Protein AF-0000000074026828 (afdb_homodimer)

Organism: NCBI:txid312168

Foldseek 3Di:
DAFDFLVRDDAFDKDKDKDAAALVLQVVVCVVPVPVDCLAPPAVVVCPDPNNGHFHDPVSLVVRQVVCVDPPVRHPQKFWDDKDKDFAATHHHGWMKMKMWGWHDGDNVVQKTKIWIFIATPVRHTGMTIITMIHGHD/DAFDFLVRDDAFDKDKDKDAAALVLQVVVCVVPVPVDCLAPPAVVVCPDPNNGHFHDPVSLVVRQVVCVDPPVRHPQKFWDDKDKDFAATHHHGWMKMKMWGWHAGDNVVQKTKIWIFIATPVRHTGMTIITMIHGHD

Sequence (276 aa):
MIGKKIAELNIGDKANFEKTITETDVYLYAGITGDLNPAHINQPAAEKSMFKGRIAHGMLIAGLISTVLGMYLPGPGTIYLGQELKFLVPVRFGDTIKAEAEVLEKNEERNRIKLKTTCTNQEGVVVLEGIATVMPPKMIGKKIAELNIGDKANFEKTITETDVYLYAGITGDLNPAHINQPAAEKSMFKGRIAHGMLIAGLISTVLGMYLPGPGTIYLGQELKFLVPVRFGDTIKAEAEVLEKNEERNRIKLKTTCTNQEGVVVLEGIATVMPPK

Solvent-accessible surface area (backbone atoms only — not comparable to full-atom values): 13712 Å² total; per-residue (Å²): 126,74,29,43,34,61,90,74,58,50,78,65,44,71,42,66,45,71,49,66,40,42,66,65,46,43,51,52,48,22,66,64,40,60,40,68,29,42,50,55,74,31,60,77,60,6,46,72,41,98,72,57,34,46,33,48,57,67,62,60,59,53,33,32,45,53,16,26,32,28,60,62,50,42,4,23,67,41,42,71,40,32,38,39,40,37,50,70,45,89,44,45,66,64,42,33,37,38,18,34,41,29,33,67,44,77,38,72,91,75,44,33,36,32,26,44,31,39,28,27,38,81,84,69,47,68,28,33,36,40,39,33,34,32,28,45,24,130,125,74,30,44,34,62,90,74,57,51,74,67,45,71,42,64,44,71,50,67,39,41,65,65,47,43,52,53,49,23,66,63,40,60,41,68,29,42,48,56,74,30,58,77,60,6,45,72,39,95,70,56,34,46,33,48,56,67,62,59,58,51,33,32,45,52,16,26,32,27,59,61,49,42,3,23,68,41,42,71,40,30,36,38,40,38,49,71,43,90,46,44,68,65,42,34,38,38,21,34,41,28,33,68,43,78,38,73,92,74,43,34,35,32,25,42,32,40,27,26,37,81,84,68,48,68,28,33,38,40,40,35,34,32,28,45,23,131

Radius of gyration: 17.87 Å; Cα contacts (8 Å, |Δi|>4): 742; chains: 2; bounding box: 45×53×45 Å

InterPro domains:
  IPR002539 MaoC-like dehydratase domain [PF01575] (11-119)
  IPR029069 HotDog domain superfamily [SSF54637] (2-138)
  IPR050965 UPF0336/Enoyl-CoA hydratase-related [PTHR43437] (10-137)

pLDDT: mean 97.6, std 3.0, range [71.88, 98.94]

Structure (mmCIF, N/CA/C/O backbone):
data_AF-0000000074026828-model_v1
#
loop_
_entity.id
_entity.type
_entity.pdbx_description
1 polymer '3-hydroxybutyryl-CoA dehydratase'
#
loop_
_atom_site.group_PDB
_atom_site.id
_atom_site.type_symbol
_atom_site.label_atom_id
_atom_site.label_alt_id
_atom_site.label_comp_id
_atom_site.label_asym_id
_atom_site.label_entity_id
_atom_site.label_seq_id
_atom_site.pdbx_PDB_ins_code
_atom_site.Cartn_x
_atom_site.Cartn_y
_atom_site.Cartn_z
_atom_site.occupancy
_atom_site.B_iso_or_equiv
_atom_site.auth_seq_id
_atom_site.auth_comp_id
_atom_site.auth_asym_id
_atom_site.auth_atom_id
_atom_site.pdbx_PDB_model_num
ATOM 1 N N . MET A 1 1 ? -2.85 23.953 3.799 1 72.44 1 MET A N 1
ATOM 2 C CA . MET A 1 1 ? -3.484 23.672 5.082 1 72.44 1 MET A CA 1
ATOM 3 C C . MET A 1 1 ? -2.777 22.516 5.789 1 72.44 1 MET A C 1
ATOM 5 O O . MET A 1 1 ? -2.396 21.531 5.152 1 72.44 1 MET A O 1
ATOM 9 N N . ILE A 1 2 ? -2.365 22.75 6.988 1 86.81 2 ILE A N 1
ATOM 10 C CA . ILE A 1 2 ? -1.675 21.766 7.812 1 86.81 2 ILE A CA 1
ATOM 11 C C . ILE A 1 2 ? -2.695 20.906 8.547 1 86.81 2 ILE A C 1
ATOM 13 O O . ILE A 1 2 ? -3.766 21.391 8.93 1 86.81 2 ILE A O 1
ATOM 17 N N . GLY A 1 3 ? -2.459 19.625 8.648 1 95.44 3 GLY A N 1
ATOM 18 C CA . GLY A 1 3 ? -3.332 18.688 9.344 1 95.44 3 GLY A CA 1
ATOM 19 C C . GLY A 1 3 ? -3.428 18.969 10.836 1 95.44 3 GLY A C 1
ATOM 20 O O . GLY A 1 3 ? -2.926 19.984 11.312 1 95.44 3 GLY A O 1
ATOM 21 N N . LYS A 1 4 ? -4.141 18.172 11.523 1 97.81 4 LYS A N 1
ATOM 22 C CA . LYS A 1 4 ? -4.371 18.328 12.953 1 97.81 4 LYS A CA 1
ATOM 23 C C . LYS A 1 4 ? -3.145 17.906 13.758 1 97.81 4 LYS A C 1
ATOM 25 O O . LYS A 1 4 ? -2.588 16.828 13.531 1 97.81 4 LYS A O 1
ATOM 30 N N . LYS A 1 5 ? -2.725 18.734 14.719 1 98 5 LYS A N 1
ATOM 31 C CA . LYS A 1 5 ? -1.696 18.344 15.68 1 98 5 LYS A CA 1
ATOM 32 C C . LYS A 1 5 ? -2.236 17.328 16.672 1 98 5 LYS A C 1
ATOM 34 O O . LYS A 1 5 ? -3.451 17.203 16.844 1 98 5 LYS A O 1
ATOM 39 N N . ILE A 1 6 ? -1.375 16.703 17.281 1 98 6 ILE A N 1
ATOM 40 C CA . ILE A 1 6 ? -1.79 15.617 18.172 1 98 6 ILE A CA 1
ATOM 41 C C . ILE A 1 6 ? -2.703 16.156 19.266 1 98 6 ILE A C 1
ATOM 43 O O . ILE A 1 6 ? -3.639 15.484 19.688 1 98 6 ILE A O 1
ATOM 47 N N . ALA A 1 7 ? -2.492 17.344 19.703 1 97.75 7 ALA A N 1
ATOM 48 C CA . ALA A 1 7 ? -3.295 17.953 20.766 1 97.75 7 ALA A CA 1
ATOM 49 C C . ALA A 1 7 ? -4.738 18.156 20.312 1 97.75 7 ALA A C 1
ATOM 51 O O . ALA A 1 7 ? -5.645 18.266 21.141 1 97.75 7 ALA A O 1
ATOM 52 N N . GLU A 1 8 ? -4.949 18.172 19.016 1 98.12 8 GLU A N 1
ATOM 53 C CA . GLU A 1 8 ? -6.27 18.438 18.453 1 98.12 8 GLU A CA 1
ATOM 54 C C . GLU A 1 8 ? -7 17.125 18.141 1 98.12 8 GLU A C 1
ATOM 56 O O . GLU A 1 8 ? -8.148 17.141 17.703 1 98.12 8 GLU A O 1
ATOM 61 N N . LEU A 1 9 ? -6.359 16.047 18.281 1 98.38 9 LEU A N 1
ATOM 62 C CA . LEU A 1 9 ? -6.926 14.742 17.969 1 98.38 9 LEU A CA 1
ATOM 63 C C . LEU A 1 9 ? -7.465 14.07 19.234 1 98.38 9 LEU A C 1
ATOM 65 O O . LEU A 1 9 ? -6.867 14.18 20.312 1 98.38 9 LEU A O 1
ATOM 69 N N . ASN A 1 10 ? -8.523 13.391 19.094 1 98.5 10 ASN A N 1
ATOM 70 C CA . ASN A 1 10 ? -9.102 12.602 20.172 1 98.5 10 ASN A CA 1
ATOM 71 C C . ASN A 1 10 ? -9.336 11.156 19.75 1 98.5 10 ASN A C 1
ATOM 73 O O . ASN A 1 10 ? -9.625 10.883 18.578 1 98.5 10 ASN A O 1
ATOM 77 N N . ILE A 1 11 ? -9.18 10.281 20.719 1 98.56 11 ILE A N 1
ATOM 78 C CA . ILE A 1 11 ? -9.539 8.891 20.469 1 98.56 11 ILE A CA 1
ATOM 79 C C . ILE A 1 11 ? -10.977 8.805 19.984 1 98.56 11 ILE A C 1
ATOM 81 O O . ILE A 1 11 ? -11.875 9.445 20.547 1 98.56 11 ILE A O 1
ATOM 85 N N . GLY A 1 12 ? -11.211 8.156 18.906 1 98.75 12 GLY A N 1
ATOM 86 C CA . GLY A 1 12 ? -12.547 8.031 18.359 1 98.75 12 GLY A CA 1
ATOM 87 C C . GLY A 1 12 ? -12.797 8.953 17.172 1 98.75 12 GLY A C 1
ATOM 88 O O . GLY A 1 12 ? -13.758 8.766 16.422 1 98.75 12 GLY A O 1
ATOM 89 N N . ASP A 1 13 ? -11.93 9.953 17.016 1 98.81 13 ASP A N 1
ATOM 90 C CA . ASP A 1 13 ? -12.031 10.781 15.82 1 98.81 13 ASP A CA 1
ATOM 91 C C . ASP A 1 13 ? -11.977 9.922 14.555 1 98.81 13 ASP A C 1
ATOM 93 O O . ASP A 1 13 ? -11.203 8.969 14.477 1 98.81 13 ASP A O 1
ATOM 97 N N . LYS A 1 14 ? -12.789 10.32 13.523 1 98.75 14 LYS A N 1
ATOM 98 C CA . LYS A 1 14 ? -12.852 9.562 12.273 1 98.75 14 LYS A CA 1
ATOM 99 C C . LYS A 1 14 ? -12.828 10.484 11.062 1 98.75 14 LYS A C 1
ATOM 101 O O . LYS A 1 14 ? -13.258 11.641 11.148 1 98.75 14 LYS A O 1
ATOM 106 N N . ALA A 1 15 ? -12.383 10.016 10 1 98.88 15 ALA A N 1
ATOM 107 C CA . ALA A 1 15 ? -12.492 10.602 8.664 1 98.88 15 ALA A CA 1
ATOM 108 C C . ALA A 1 15 ? -12.5 9.516 7.59 1 98.88 15 ALA A C 1
ATOM 110 O O . ALA A 1 15 ? -12.109 8.375 7.848 1 98.88 15 ALA A O 1
ATOM 111 N N . ASN A 1 16 ? -13.008 9.844 6.453 1 98.88 16 ASN A N 1
ATOM 112 C CA . ASN A 1 16 ? -13.07 8.859 5.379 1 98.88 16 ASN A CA 1
ATOM 113 C C . ASN A 1 16 ? -12.961 9.516 4.008 1 98.88 16 ASN A C 1
ATOM 115 O O . ASN A 1 16 ? -13.07 10.742 3.891 1 98.88 16 ASN A O 1
ATOM 119 N N . PHE A 1 17 ? -12.672 8.766 3.078 1 98.81 17 PHE A N 1
ATOM 120 C CA . PHE A 1 17 ? -12.617 9.078 1.654 1 98.81 17 PHE A CA 1
ATOM 121 C C . PHE A 1 17 ? -13.227 7.949 0.829 1 98.81 17 PHE A C 1
ATOM 123 O O . PHE A 1 17 ? -13.023 6.773 1.134 1 98.81 17 PHE A O 1
ATOM 130 N N . GLU A 1 18 ? -14.008 8.305 -0.154 1 98.75 18 GLU A N 1
ATOM 131 C CA . GLU A 1 18 ? -14.703 7.297 -0.946 1 98.75 18 GLU A CA 1
ATOM 132 C C . GLU A 1 18 ? -14.484 7.516 -2.439 1 98.75 18 GLU A C 1
ATOM 134 O O . GLU A 1 18 ? -14.484 8.656 -2.91 1 98.75 18 GLU A O 1
ATOM 139 N N . LYS A 1 19 ? -14.367 6.418 -3.145 1 98.69 19 LYS A N 1
ATOM 140 C CA . LYS A 1 19 ? -14.117 6.488 -4.582 1 98.69 19 LYS A CA 1
ATOM 141 C C . LYS A 1 19 ? -14.547 5.199 -5.277 1 98.69 19 LYS A C 1
ATOM 143 O O . LYS A 1 19 ? -14.383 4.109 -4.73 1 98.69 19 LYS A O 1
ATOM 148 N N . THR A 1 20 ? -15.094 5.328 -6.453 1 98.94 20 THR A N 1
ATOM 149 C CA . THR A 1 20 ? -15.336 4.164 -7.301 1 98.94 20 THR A CA 1
ATOM 150 C C . THR A 1 20 ? -14.062 3.746 -8.023 1 98.94 20 THR A C 1
ATOM 152 O O . THR A 1 20 ? -13.398 4.574 -8.648 1 98.94 20 THR A O 1
ATOM 155 N N . ILE A 1 21 ? -13.734 2.494 -7.941 1 98.88 21 ILE A N 1
ATOM 156 C CA . ILE A 1 21 ? -12.531 1.952 -8.57 1 98.88 21 ILE A CA 1
ATOM 157 C C . ILE A 1 21 ? -12.836 1.572 -10.016 1 98.88 21 ILE A C 1
ATOM 159 O O . ILE A 1 21 ? -13.656 0.683 -10.273 1 98.88 21 ILE A O 1
ATOM 163 N N . THR A 1 22 ? -12.086 2.199 -10.891 1 98.69 22 THR A N 1
ATOM 164 C CA . THR A 1 22 ? -12.367 1.975 -12.305 1 98.69 22 THR A CA 1
ATOM 165 C C . THR A 1 22 ? -11.289 1.097 -12.938 1 98.69 22 THR A C 1
ATOM 167 O O . THR A 1 22 ? -10.242 0.857 -12.328 1 98.69 22 THR A O 1
ATOM 170 N N . GLU A 1 23 ? -11.609 0.693 -14.164 1 98.19 23 GLU A N 1
ATOM 171 C CA . GLU A 1 23 ? -10.617 -0.041 -14.945 1 98.19 23 GLU A CA 1
ATOM 172 C C . GLU A 1 23 ? -9.367 0.806 -15.188 1 98.19 23 GLU A C 1
ATOM 174 O O . GLU A 1 23 ? -8.25 0.291 -15.172 1 98.19 23 GLU A O 1
ATOM 179 N N . THR A 1 24 ? -9.586 2.102 -15.43 1 98.31 24 THR A N 1
ATOM 180 C CA . THR A 1 24 ? -8.469 3.016 -15.656 1 98.31 24 THR A CA 1
ATOM 181 C C . THR A 1 24 ? -7.566 3.086 -14.43 1 98.31 24 THR A C 1
ATOM 183 O O . THR A 1 24 ? -6.34 3.066 -14.555 1 98.31 24 THR A O 1
ATOM 186 N N . ASP A 1 25 ? -8.141 3.146 -13.242 1 98.69 25 ASP A N 1
ATOM 187 C CA . ASP A 1 25 ? -7.352 3.152 -12.016 1 98.69 25 ASP A CA 1
ATOM 188 C C . ASP A 1 25 ? -6.426 1.94 -11.953 1 98.69 25 ASP A C 1
ATOM 190 O O . ASP A 1 25 ? -5.238 2.074 -11.648 1 98.69 25 ASP A O 1
ATOM 194 N N . VAL A 1 26 ? -7 0.757 -12.281 1 98.62 26 VAL A N 1
ATOM 195 C CA . VAL A 1 26 ? -6.281 -0.507 -12.156 1 98.62 26 VAL A CA 1
ATOM 196 C C . VAL A 1 26 ? -5.145 -0.56 -13.18 1 98.62 26 VAL A C 1
ATOM 198 O O . VAL A 1 26 ? -4.016 -0.921 -12.844 1 98.62 26 VAL A O 1
ATOM 201 N N . TYR A 1 27 ? -5.402 -0.147 -14.383 1 98.31 27 TYR A N 1
ATOM 202 C CA . TYR A 1 27 ? -4.387 -0.209 -15.422 1 98.31 27 TYR A CA 1
ATOM 203 C C . TYR A 1 27 ? -3.277 0.805 -15.164 1 98.31 27 TYR A C 1
ATOM 205 O O . TYR A 1 27 ? -2.098 0.514 -15.383 1 98.31 27 TYR A O 1
ATOM 213 N N . LEU A 1 28 ? -3.658 2.025 -14.789 1 98.56 28 LEU A N 1
ATOM 214 C CA . LEU A 1 28 ? -2.637 3.014 -14.469 1 98.56 28 LEU A CA 1
ATOM 215 C C . LEU A 1 28 ? -1.778 2.547 -13.297 1 98.56 28 LEU A C 1
ATOM 217 O O . LEU A 1 28 ? -0.554 2.697 -13.32 1 98.56 28 LEU A O 1
ATOM 221 N N . TYR A 1 29 ? -2.449 1.95 -12.289 1 98.81 29 TYR A N 1
ATOM 222 C CA . TYR A 1 29 ? -1.709 1.434 -11.148 1 98.81 29 TYR A CA 1
ATOM 223 C C . TYR A 1 29 ? -0.735 0.342 -11.57 1 98.81 29 TYR A C 1
ATOM 225 O O . TYR A 1 29 ? 0.413 0.314 -11.125 1 98.81 29 TYR A O 1
ATOM 233 N N . ALA A 1 30 ? -1.218 -0.522 -12.438 1 98.5 30 ALA A N 1
ATOM 234 C CA . ALA A 1 30 ? -0.367 -1.585 -12.969 1 98.5 30 ALA A CA 1
ATOM 235 C C . ALA A 1 30 ? 0.846 -1.006 -13.695 1 98.5 30 ALA A C 1
ATOM 237 O O . ALA A 1 30 ? 1.962 -1.511 -13.547 1 98.5 30 ALA A O 1
ATOM 238 N N . GLY A 1 31 ? 0.588 0.036 -14.438 1 97.88 31 GLY A N 1
ATOM 239 C CA . GLY A 1 31 ? 1.678 0.689 -15.148 1 97.88 31 GLY A CA 1
ATOM 240 C C . GLY A 1 31 ? 2.689 1.336 -14.219 1 97.88 31 GLY A C 1
ATOM 241 O O . GLY A 1 31 ? 3.896 1.256 -14.453 1 97.88 31 GLY A O 1
ATOM 242 N N . ILE A 1 32 ? 2.264 1.938 -13.164 1 98.44 32 ILE A N 1
ATOM 243 C CA . ILE A 1 32 ? 3.105 2.631 -12.195 1 98.44 32 ILE A CA 1
ATOM 244 C C . ILE A 1 32 ? 3.951 1.618 -11.43 1 98.44 32 ILE A C 1
ATOM 246 O O . ILE A 1 32 ? 5.152 1.822 -11.234 1 98.44 32 ILE A O 1
ATOM 250 N N . THR A 1 33 ? 3.389 0.478 -11.016 1 98.44 33 THR A N 1
ATOM 251 C CA . THR A 1 33 ? 4.051 -0.427 -10.086 1 98.44 33 THR A CA 1
ATOM 252 C C . THR A 1 33 ? 4.75 -1.559 -10.828 1 98.44 33 THR A C 1
ATOM 254 O O . THR A 1 33 ? 5.652 -2.199 -10.289 1 98.44 33 THR A O 1
ATOM 257 N N . GLY A 1 34 ? 4.219 -1.874 -12.055 1 97.81 34 GLY A N 1
ATOM 258 C CA . GLY A 1 34 ? 4.719 -3.031 -12.781 1 97.81 34 GLY A CA 1
ATOM 259 C C . GLY A 1 34 ? 3.977 -4.312 -12.445 1 97.81 34 GLY A C 1
ATOM 260 O O . GLY A 1 34 ? 4.336 -5.387 -12.93 1 97.81 34 GLY A O 1
ATOM 261 N N . ASP A 1 35 ? 2.977 -4.23 -11.594 1 97.62 35 ASP A N 1
ATOM 262 C CA . ASP A 1 35 ? 2.197 -5.414 -11.25 1 97.62 35 ASP A CA 1
ATOM 263 C C . ASP A 1 35 ? 1.176 -5.738 -12.336 1 97.62 35 ASP A C 1
ATOM 265 O O . ASP A 1 35 ? 0.008 -5.359 -12.234 1 97.62 35 ASP A O 1
ATOM 269 N N . LEU A 1 36 ? 1.591 -6.504 -13.25 1 97.06 36 LEU A N 1
ATOM 270 C CA . LEU A 1 36 ? 0.774 -6.879 -14.398 1 97.06 36 LEU A CA 1
ATOM 271 C C . LEU A 1 36 ? 0.22 -8.289 -14.234 1 97.06 36 LEU A C 1
ATOM 273 O O . LEU A 1 36 ? 0.05 -9.016 -15.219 1 97.06 36 LEU A O 1
ATOM 277 N N . ASN A 1 37 ? 0.057 -8.695 -13 1 96.38 37 ASN A N 1
ATOM 278 C CA . ASN A 1 37 ? -0.579 -9.977 -12.734 1 96.38 37 ASN A CA 1
ATOM 279 C C . ASN A 1 37 ? -1.844 -10.164 -13.57 1 96.38 37 ASN A C 1
ATOM 281 O O . ASN A 1 37 ? -2.715 -9.289 -13.578 1 96.38 37 ASN A O 1
ATOM 285 N N . PRO A 1 38 ? -1.994 -11.227 -14.25 1 96.12 38 PRO A N 1
ATOM 286 C CA . PRO A 1 38 ? -3.158 -11.453 -15.109 1 96.12 38 PRO A CA 1
ATOM 287 C C . PRO A 1 38 ? -4.48 -11.289 -14.367 1 96.12 38 PRO A C 1
ATOM 289 O O . PRO A 1 38 ? -5.496 -10.93 -14.969 1 96.12 38 PRO A O 1
ATOM 292 N N . ALA A 1 39 ? -4.512 -11.508 -13.086 1 95.69 39 ALA A N 1
ATOM 293 C CA . ALA A 1 39 ? -5.719 -11.328 -12.289 1 95.69 39 ALA A CA 1
ATOM 294 C C . ALA A 1 39 ? -6.25 -9.898 -12.398 1 95.69 39 ALA A C 1
ATOM 296 O O . ALA A 1 39 ? -7.43 -9.648 -12.148 1 95.69 39 ALA A O 1
ATOM 297 N N . HIS A 1 40 ? -5.355 -9.008 -12.789 1 97.81 40 HIS A N 1
ATOM 298 C CA . HIS A 1 40 ? -5.727 -7.594 -12.836 1 97.81 40 HIS A CA 1
ATOM 299 C C . HIS A 1 40 ? -5.926 -7.121 -14.273 1 97.81 40 HIS A C 1
ATOM 301 O O . HIS A 1 40 ? -6.695 -6.191 -14.523 1 97.81 40 HIS A O 1
ATOM 307 N N . ILE A 1 41 ? -5.281 -7.77 -15.281 1 97.25 41 ILE A N 1
ATOM 308 C CA . ILE A 1 41 ? -5.172 -7.055 -16.547 1 97.25 41 ILE A CA 1
ATOM 309 C C . ILE A 1 41 ? -5.539 -7.988 -17.703 1 97.25 41 ILE A C 1
ATOM 311 O O . ILE A 1 41 ? -5.547 -7.574 -18.859 1 97.25 41 ILE A O 1
ATOM 315 N N . ASN A 1 42 ? -5.746 -9.219 -17.5 1 97.12 42 ASN A N 1
ATOM 316 C CA . ASN A 1 42 ? -6.047 -10.203 -18.531 1 97.12 42 ASN A CA 1
ATOM 317 C C . ASN A 1 42 ? -7.391 -10.883 -18.281 1 97.12 42 ASN A C 1
ATOM 319 O O . ASN A 1 42 ? -7.477 -11.828 -17.5 1 97.12 42 ASN A O 1
ATOM 323 N N . GLN A 1 43 ? -8.406 -10.484 -19.062 1 96.69 43 GLN A N 1
ATOM 324 C CA . GLN A 1 43 ? -9.773 -10.93 -18.797 1 96.69 43 GLN A CA 1
ATOM 325 C C . GLN A 1 43 ? -9.906 -12.438 -18.969 1 96.69 43 GLN A C 1
ATOM 327 O O . GLN A 1 43 ? -10.414 -13.133 -18.094 1 96.69 43 GLN A O 1
ATOM 332 N N . PRO A 1 44 ? -9.422 -13.023 -20.094 1 96.69 44 PRO A N 1
ATOM 333 C CA . PRO A 1 44 ? -9.539 -14.469 -20.266 1 96.69 44 PRO A CA 1
ATOM 334 C C . PRO A 1 44 ? -8.836 -15.25 -19.156 1 96.69 44 PRO A C 1
ATOM 336 O O . PRO A 1 44 ? -9.375 -16.25 -18.656 1 96.69 44 PRO A O 1
ATOM 339 N N . ALA A 1 45 ? -7.723 -14.812 -18.75 1 94.56 45 ALA A N 1
ATOM 340 C CA . ALA A 1 45 ? -6.996 -15.477 -17.672 1 94.56 45 ALA A CA 1
ATOM 341 C C . ALA A 1 45 ? -7.734 -15.344 -16.344 1 94.56 45 ALA A C 1
ATOM 343 O O . ALA A 1 45 ? -7.824 -16.297 -15.578 1 94.56 45 ALA A O 1
ATOM 344 N N . ALA A 1 46 ? -8.211 -14.172 -16.078 1 94.69 46 ALA A N 1
ATOM 345 C CA . ALA A 1 46 ? -8.891 -13.891 -14.805 1 94.69 46 ALA A CA 1
ATOM 346 C C . ALA A 1 46 ? -10.18 -14.695 -14.68 1 94.69 46 ALA A C 1
ATOM 348 O O . ALA A 1 46 ? -10.562 -15.094 -13.578 1 94.69 46 ALA A O 1
ATOM 349 N N . GLU A 1 47 ? -10.828 -14.93 -15.781 1 95.5 47 GLU A N 1
ATOM 350 C CA . GLU A 1 47 ? -12.062 -15.703 -15.773 1 95.5 47 GLU A CA 1
ATOM 351 C C . GLU A 1 47 ? -11.82 -17.141 -15.328 1 95.5 47 GLU A C 1
ATOM 353 O O . GLU A 1 47 ? -12.727 -17.797 -14.797 1 95.5 47 GLU A O 1
ATOM 358 N N . LYS A 1 48 ? -10.648 -17.594 -15.492 1 91.69 48 LYS A N 1
ATOM 359 C CA . LYS A 1 48 ? -10.297 -18.953 -15.133 1 91.69 48 LYS A CA 1
ATOM 360 C C . LYS A 1 48 ? -9.82 -19.031 -13.68 1 91.69 48 LYS A C 1
ATOM 362 O O . LYS A 1 48 ? -9.633 -20.125 -13.141 1 91.69 48 LYS A O 1
ATOM 367 N N . SER A 1 49 ? -9.602 -17.906 -13.094 1 89.5 49 SER A N 1
ATOM 368 C CA . SER A 1 49 ? -9.164 -17.859 -11.703 1 89.5 49 SER A CA 1
ATOM 369 C C . SER A 1 49 ? -10.344 -18.078 -10.75 1 89.5 49 SER A C 1
ATOM 371 O O . SER A 1 49 ? -11.492 -18.156 -11.188 1 89.5 49 SER A O 1
ATOM 373 N N . MET A 1 50 ? -10 -18.141 -9.516 1 88.69 50 MET A N 1
ATOM 374 C CA . MET A 1 50 ? -11.023 -18.328 -8.492 1 88.69 50 MET A CA 1
ATOM 375 C C . MET A 1 50 ? -11.93 -17.094 -8.398 1 88.69 50 MET A C 1
ATOM 377 O O . MET A 1 50 ? -13.039 -17.188 -7.875 1 88.69 50 MET A O 1
ATOM 381 N N . PHE A 1 51 ? -11.461 -16.016 -8.914 1 93.06 51 PHE A N 1
ATOM 382 C CA . PHE A 1 51 ? -12.211 -14.758 -8.805 1 93.06 51 PHE A CA 1
ATOM 383 C C . PHE A 1 51 ? -13.227 -14.641 -9.938 1 93.06 51 PHE A C 1
ATOM 385 O O . PHE A 1 51 ? -14.117 -13.789 -9.883 1 93.06 51 PHE A O 1
ATOM 392 N N . LYS A 1 52 ? -13.086 -15.414 -11 1 95.38 52 LYS A N 1
ATOM 393 C CA . LYS A 1 52 ? -14.008 -15.484 -12.133 1 95.38 52 LYS A CA 1
ATOM 394 C C . LYS A 1 52 ? -14.148 -14.125 -12.812 1 95.38 52 LYS A C 1
ATOM 396 O O . LYS A 1 52 ? -15.25 -13.742 -13.219 1 95.38 52 LYS A O 1
ATOM 401 N N . GLY A 1 53 ? -13.141 -13.367 -12.859 1 96.38 53 GLY A N 1
ATOM 402 C CA . GLY A 1 53 ? -13.047 -12.047 -13.461 1 96.38 53 GLY A CA 1
ATOM 403 C C . GLY A 1 53 ? -11.906 -11.211 -12.906 1 96.38 53 GLY A C 1
ATOM 404 O O . GLY A 1 53 ? -11.273 -11.594 -11.922 1 96.38 53 GLY A O 1
ATOM 405 N N . ARG A 1 54 ? -11.648 -10.109 -13.547 1 97.5 54 ARG A N 1
ATOM 406 C CA . ARG A 1 54 ? -10.539 -9.266 -13.117 1 97.5 54 ARG A CA 1
ATOM 407 C C . ARG A 1 54 ? -10.891 -8.531 -11.82 1 97.5 54 ARG A C 1
ATOM 409 O O . ARG A 1 54 ? -12.031 -8.125 -11.617 1 97.5 54 ARG A O 1
ATOM 416 N N . ILE A 1 55 ? -9.898 -8.352 -11.008 1 98.25 55 ILE A N 1
ATOM 417 C CA . ILE A 1 55 ? -10.062 -7.668 -9.734 1 98.25 55 ILE A CA 1
ATOM 418 C C . ILE A 1 55 ? -9.016 -6.562 -9.602 1 98.25 55 ILE A C 1
ATOM 420 O O . ILE A 1 55 ? -8.031 -6.543 -10.336 1 98.25 55 ILE A O 1
ATOM 424 N N . ALA A 1 56 ? -9.273 -5.621 -8.734 1 98.69 56 ALA A N 1
ATOM 425 C CA . ALA A 1 56 ? -8.336 -4.539 -8.461 1 98.69 56 ALA A CA 1
ATOM 426 C C . ALA A 1 56 ? -7.203 -5.012 -7.559 1 98.69 56 ALA A C 1
ATOM 428 O O . ALA A 1 56 ? -7.363 -5.969 -6.797 1 98.69 56 ALA A O 1
ATOM 429 N N . HIS A 1 57 ? -6.078 -4.371 -7.695 1 98.56 57 HIS A N 1
ATOM 430 C CA . HIS A 1 57 ? -4.977 -4.645 -6.777 1 98.56 57 HIS A CA 1
ATOM 431 C C . HIS A 1 57 ? -5.359 -4.301 -5.344 1 98.56 57 HIS A C 1
ATOM 433 O O . HIS A 1 57 ? -5.816 -3.188 -5.066 1 98.56 57 HIS A O 1
ATOM 439 N N . GLY A 1 58 ? -5.082 -5.23 -4.414 1 98.44 58 GLY A N 1
ATOM 440 C CA . GLY A 1 58 ? -5.305 -4.914 -3.012 1 98.44 58 GLY A CA 1
ATOM 441 C C . GLY A 1 58 ? -4.523 -3.703 -2.541 1 98.44 58 GLY A C 1
ATOM 442 O O . GLY A 1 58 ? -5.043 -2.875 -1.791 1 98.44 58 GLY A O 1
ATOM 443 N N . MET A 1 59 ? -3.318 -3.596 -2.959 1 98.5 59 MET A N 1
ATOM 444 C CA . MET A 1 59 ? -2.447 -2.504 -2.533 1 98.5 59 MET A CA 1
ATOM 445 C C . MET A 1 59 ? -2.904 -1.178 -3.131 1 98.5 59 MET A C 1
ATOM 447 O O . MET A 1 59 ? -2.623 -0.113 -2.578 1 98.5 59 MET A O 1
ATOM 451 N N . LEU A 1 60 ? -3.584 -1.197 -4.293 1 98.75 60 LEU A N 1
ATOM 452 C CA . LEU A 1 60 ? -4.246 0.003 -4.793 1 98.75 60 LEU A CA 1
ATOM 453 C C . LEU A 1 60 ? -5.293 0.501 -3.801 1 98.75 60 LEU A C 1
ATOM 455 O O . LEU A 1 60 ? -5.344 1.694 -3.494 1 98.75 60 LEU A O 1
ATOM 459 N N . ILE A 1 61 ? -6.125 -0.382 -3.268 1 98.88 61 ILE A N 1
ATOM 460 C CA . ILE A 1 61 ? -7.152 -0.042 -2.289 1 98.88 61 ILE A CA 1
ATOM 461 C C . ILE A 1 61 ? -6.496 0.504 -1.022 1 98.88 61 ILE A C 1
ATOM 463 O O . ILE A 1 61 ? -6.992 1.459 -0.421 1 98.88 61 ILE A O 1
ATOM 467 N N . ALA A 1 62 ? -5.367 -0.101 -0.635 1 98.75 62 ALA A N 1
ATOM 468 C CA . ALA A 1 62 ? -4.617 0.4 0.515 1 98.75 62 ALA A CA 1
ATOM 469 C C . ALA A 1 62 ? -4.203 1.854 0.31 1 98.75 62 ALA A C 1
ATOM 471 O O . ALA A 1 62 ? -4.07 2.609 1.274 1 98.75 62 ALA A O 1
ATOM 472 N N . GLY A 1 63 ? -4 2.256 -0.924 1 98.75 63 GLY A N 1
ATOM 473 C CA . GLY A 1 63 ? -3.664 3.635 -1.243 1 98.75 63 GLY A CA 1
ATOM 474 C C . GLY A 1 63 ? -4.727 4.625 -0.807 1 98.75 63 GLY A C 1
ATOM 475 O O . GLY A 1 63 ? -4.422 5.785 -0.521 1 98.75 63 GLY A O 1
ATOM 476 N N . LEU A 1 64 ? -5.973 4.223 -0.759 1 98.88 64 LEU A N 1
ATOM 477 C CA . LEU A 1 64 ? -7.043 5.102 -0.302 1 98.88 64 LEU A CA 1
ATOM 478 C C . LEU A 1 64 ? -6.902 5.406 1.186 1 98.88 64 LEU A C 1
ATOM 480 O O . LEU A 1 64 ? -7.293 6.48 1.644 1 98.88 64 LEU A O 1
ATOM 484 N N . ILE A 1 65 ? -6.344 4.488 1.931 1 98.75 65 ILE A N 1
ATOM 485 C CA . ILE A 1 65 ? -6.062 4.715 3.344 1 98.75 65 ILE A CA 1
ATOM 486 C C . ILE A 1 65 ? -5.043 5.84 3.494 1 98.75 65 ILE A C 1
ATOM 488 O O . ILE A 1 65 ? -5.23 6.754 4.301 1 98.75 65 ILE A O 1
ATOM 492 N N . SER A 1 66 ? -3.98 5.688 2.699 1 97.81 66 SER A N 1
ATOM 493 C CA . SER A 1 66 ? -2.971 6.742 2.73 1 97.81 66 SER A CA 1
ATOM 494 C C . SER A 1 66 ? -3.586 8.109 2.447 1 97.81 66 SER A C 1
ATOM 496 O O . SER A 1 66 ? -3.158 9.117 3.01 1 97.81 66 SER A O 1
ATOM 498 N N . THR A 1 67 ? -4.559 8.18 1.549 1 98.56 67 THR A N 1
ATOM 499 C CA . THR A 1 67 ? -5.27 9.414 1.232 1 98.56 67 THR A CA 1
ATOM 500 C C . THR A 1 67 ? -5.965 9.969 2.471 1 98.56 67 THR A C 1
ATOM 502 O O . THR A 1 67 ? -5.855 11.164 2.77 1 98.56 67 THR A O 1
ATOM 505 N N . VAL A 1 68 ? -6.676 9.125 3.217 1 98.88 68 VAL A N 1
ATOM 506 C CA . VAL A 1 68 ? -7.375 9.578 4.418 1 98.88 68 VAL A CA 1
ATOM 507 C C . VAL A 1 68 ? -6.371 10.141 5.418 1 98.88 68 VAL A C 1
ATOM 509 O O . VAL A 1 68 ? -6.57 11.234 5.961 1 98.88 68 VAL A O 1
ATOM 512 N N . LEU A 1 69 ? -5.273 9.438 5.602 1 98.5 69 LEU A N 1
ATOM 513 C CA . LEU A 1 69 ? -4.27 9.828 6.59 1 98.5 69 LEU A CA 1
ATOM 514 C C . LEU A 1 69 ? -3.594 11.133 6.188 1 98.5 69 LEU A C 1
ATOM 516 O O . LEU A 1 69 ? -3.404 12.023 7.02 1 98.5 69 LEU A O 1
ATOM 520 N N . GLY A 1 70 ? -3.256 11.227 4.938 1 96.88 70 GLY A N 1
ATOM 521 C CA . GLY A 1 70 ? -2.453 12.344 4.453 1 96.88 70 GLY A CA 1
ATOM 522 C C . GLY A 1 70 ? -3.266 13.594 4.191 1 96.88 70 GLY A C 1
ATOM 523 O O . GLY A 1 70 ? -2.723 14.703 4.184 1 96.88 70 GLY A O 1
ATOM 524 N N . MET A 1 71 ? -4.605 13.414 3.998 1 97.81 71 MET A N 1
ATOM 525 C CA . MET A 1 71 ? -5.379 14.562 3.549 1 97.81 71 MET A CA 1
ATOM 526 C C . MET A 1 71 ? -6.441 14.938 4.578 1 97.81 71 MET A C 1
ATOM 528 O O . MET A 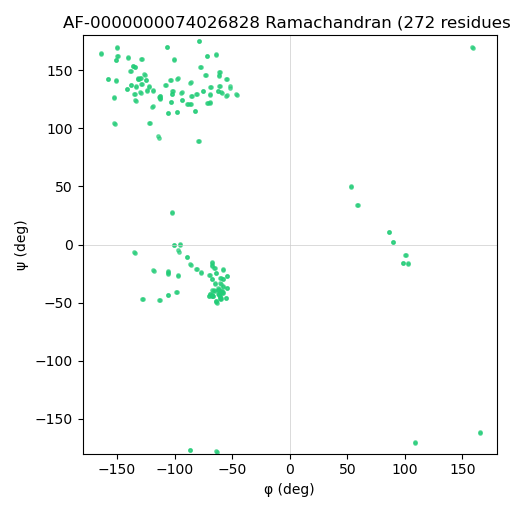1 71 ? -6.855 16.094 4.656 1 97.81 71 MET A O 1
ATOM 532 N N . TYR A 1 72 ? -6.859 14.039 5.434 1 98.19 72 TYR A N 1
ATOM 533 C CA . TYR A 1 72 ? -8.07 14.312 6.203 1 98.19 72 TYR A CA 1
ATOM 534 C C . TYR A 1 72 ? -7.82 14.117 7.695 1 98.19 72 TYR A C 1
ATOM 536 O O . TYR A 1 72 ? -8.227 14.953 8.508 1 98.19 72 TYR A O 1
ATOM 544 N N . LEU A 1 73 ? -7.188 13.039 8.094 1 98.5 73 LEU A N 1
ATOM 545 C CA . LEU A 1 73 ? -6.98 12.711 9.5 1 98.5 73 LEU A CA 1
ATOM 546 C C . LEU A 1 73 ? -5.727 11.859 9.68 1 98.5 73 LEU A C 1
ATOM 548 O O . LEU A 1 73 ? -5.719 10.68 9.336 1 98.5 73 LEU A O 1
ATOM 552 N N . PRO A 1 74 ? -4.676 12.461 10.156 1 98.25 74 PRO A N 1
ATOM 553 C CA . PRO A 1 74 ? -4.574 13.828 10.688 1 98.25 74 PRO A CA 1
ATOM 554 C C . PRO A 1 74 ? -4.531 14.883 9.586 1 98.25 74 PRO A C 1
ATOM 556 O O . PRO A 1 74 ? -4.848 16.047 9.836 1 98.25 74 PRO A O 1
ATOM 559 N N . GLY A 1 75 ? -4.109 14.492 8.383 1 97.62 75 GLY A N 1
ATOM 560 C CA . GLY A 1 75 ? -4.062 15.453 7.289 1 97.62 75 GLY A CA 1
ATOM 561 C C . GLY A 1 75 ? -2.65 15.852 6.902 1 97.62 75 GLY A C 1
ATOM 562 O O . GLY A 1 75 ? -1.687 15.188 7.297 1 97.62 75 GLY A O 1
ATOM 563 N N . PRO A 1 76 ? -2.525 16.906 6.016 1 96.38 76 PRO A N 1
ATOM 564 C CA . PRO A 1 76 ? -1.216 17.297 5.477 1 96.38 76 PRO A CA 1
ATOM 565 C C . PRO A 1 76 ? -0.17 17.516 6.57 1 96.38 76 PRO A C 1
ATOM 567 O O . PRO A 1 76 ? -0.454 18.156 7.582 1 96.38 76 PRO A O 1
ATOM 570 N N . GLY A 1 77 ? 1.01 16.969 6.324 1 95 77 GLY A N 1
ATOM 571 C CA . GLY A 1 77 ? 2.08 17.031 7.309 1 95 77 GLY A CA 1
ATOM 572 C C . GLY A 1 77 ? 2.242 15.742 8.086 1 95 77 GLY A C 1
ATOM 573 O O . GLY A 1 77 ? 3.217 15.57 8.828 1 95 77 GLY A O 1
ATOM 574 N N . THR A 1 78 ? 1.324 14.844 7.91 1 96.62 78 THR A N 1
ATOM 575 C CA . THR A 1 78 ? 1.367 13.555 8.594 1 96.62 78 THR A CA 1
ATOM 576 C C . THR A 1 78 ? 2.516 12.7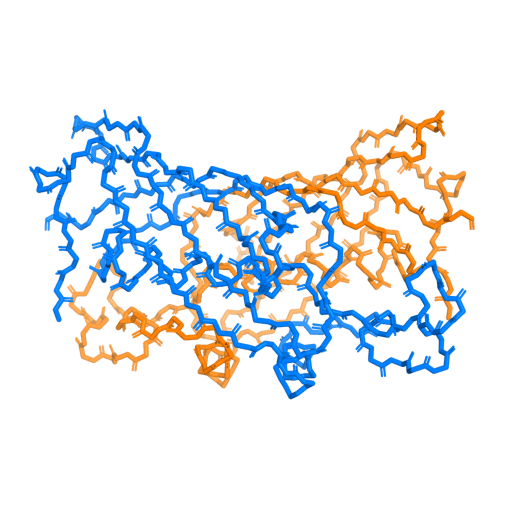03 8.062 1 96.62 78 THR A C 1
ATOM 578 O O . THR A 1 78 ? 2.721 12.609 6.848 1 96.62 78 THR A O 1
ATOM 581 N N . ILE A 1 79 ? 3.225 12.102 8.984 1 96 79 ILE A N 1
ATOM 582 C CA . ILE A 1 79 ? 4.273 11.148 8.625 1 96 79 ILE A CA 1
ATOM 583 C C . ILE A 1 79 ? 3.779 9.727 8.844 1 96 79 ILE A C 1
ATOM 585 O O . ILE A 1 79 ? 3.338 9.375 9.945 1 96 79 ILE A O 1
ATOM 589 N N . TYR A 1 80 ? 3.842 9.039 7.793 1 97.69 80 TYR A N 1
ATOM 590 C CA . TYR A 1 80 ? 3.428 7.645 7.801 1 97.69 80 TYR A CA 1
ATOM 591 C C . TYR A 1 80 ? 4.543 6.746 8.32 1 97.69 80 TYR A C 1
ATOM 593 O O . TYR A 1 80 ? 5.582 6.594 7.672 1 97.69 80 TYR A O 1
ATOM 601 N N . LEU A 1 81 ? 4.352 6.062 9.508 1 98.5 81 LEU A N 1
ATOM 602 C CA . LEU A 1 81 ? 5.398 5.254 10.117 1 98.5 81 LEU A CA 1
ATOM 603 C C . LEU A 1 81 ? 5.223 3.779 9.773 1 98.5 81 LEU A C 1
ATOM 605 O O . LEU A 1 81 ? 6.203 3.068 9.547 1 98.5 81 LEU A O 1
ATOM 609 N N . GLY A 1 82 ? 4.008 3.33 9.797 1 98.88 82 GLY A N 1
ATOM 610 C CA . GLY A 1 82 ? 3.76 1.922 9.531 1 98.88 82 GLY A CA 1
ATOM 611 C C . GLY A 1 82 ? 2.309 1.624 9.211 1 98.88 82 GLY A C 1
ATOM 612 O O . GLY A 1 82 ? 1.423 2.43 9.508 1 98.88 82 GLY A O 1
ATOM 613 N N . GLN A 1 83 ? 2.053 0.449 8.648 1 98.94 83 GLN A N 1
ATOM 614 C CA . GLN A 1 83 ? 0.718 -0.008 8.281 1 98.94 83 GLN A CA 1
ATOM 615 C C . GLN A 1 83 ? 0.63 -1.531 8.305 1 98.94 83 GLN A C 1
ATOM 617 O O . GLN A 1 83 ? 1.459 -2.217 7.703 1 98.94 83 GLN A O 1
ATOM 622 N N . GLU A 1 84 ? -0.32 -1.987 9.031 1 98.88 84 GLU A N 1
ATOM 623 C CA . GLU A 1 84 ? -0.738 -3.383 8.938 1 98.88 84 GLU A CA 1
ATOM 624 C C . GLU A 1 84 ? -2.012 -3.525 8.109 1 98.88 84 GLU A C 1
ATOM 626 O O . GLU A 1 84 ? -2.986 -2.805 8.328 1 98.88 84 GLU A O 1
ATOM 631 N N . LEU A 1 85 ? -1.953 -4.465 7.195 1 98.88 85 LEU A N 1
ATOM 632 C CA . LEU A 1 85 ? -3.088 -4.66 6.301 1 98.88 85 LEU A CA 1
ATOM 633 C C . LEU A 1 85 ? -3.52 -6.121 6.281 1 98.88 85 LEU A C 1
ATOM 635 O O . LEU A 1 85 ? -2.676 -7.02 6.262 1 98.88 85 LEU A O 1
ATOM 639 N N . LYS A 1 86 ? -4.773 -6.336 6.301 1 98.94 86 LYS A N 1
ATOM 640 C CA . LYS A 1 86 ? -5.398 -7.617 5.977 1 98.94 86 LYS A CA 1
ATOM 641 C C . LYS A 1 86 ? -6.328 -7.484 4.777 1 98.94 86 LYS A C 1
ATOM 643 O O . LYS A 1 86 ? -7.309 -6.738 4.824 1 98.94 86 LYS A O 1
ATOM 648 N N . PHE A 1 87 ? -6.012 -8.203 3.76 1 98.75 87 PHE A N 1
ATOM 649 C CA . PHE A 1 87 ? -6.848 -8.227 2.564 1 98.75 87 PHE A CA 1
ATOM 650 C C . PHE A 1 87 ? -7.914 -9.312 2.672 1 98.75 87 PHE A C 1
ATOM 652 O O . PHE A 1 87 ? -7.598 -10.5 2.674 1 98.75 87 PHE A O 1
ATOM 659 N N . LEU A 1 88 ? -9.195 -8.898 2.59 1 98.75 88 LEU A N 1
ATOM 660 C CA . LEU A 1 88 ? -10.227 -9.828 3.029 1 98.75 88 LEU A CA 1
ATOM 661 C C . LEU A 1 88 ? -11.078 -10.297 1.853 1 98.75 88 LEU A C 1
ATOM 663 O O . LEU A 1 88 ? -11.398 -11.477 1.742 1 98.75 88 LEU A O 1
ATOM 667 N N . VAL A 1 89 ? -11.516 -9.359 1.056 1 98.44 89 VAL A N 1
ATOM 668 C CA . VAL A 1 89 ? -12.43 -9.641 -0.047 1 98.44 89 VAL A CA 1
ATOM 669 C C . VAL A 1 89 ? -11.938 -8.938 -1.312 1 98.44 89 VAL A C 1
ATOM 671 O O . VAL A 1 89 ? -11.5 -7.785 -1.262 1 98.44 89 VAL A O 1
ATOM 674 N N . PRO A 1 90 ? -11.961 -9.633 -2.445 1 98.25 90 PRO A N 1
ATOM 675 C CA . PRO A 1 90 ? -11.547 -8.961 -3.68 1 98.25 90 PRO A CA 1
ATOM 676 C C . PRO A 1 90 ? -12.422 -7.762 -4.027 1 98.25 90 PRO A C 1
ATOM 678 O O . PRO A 1 90 ? -13.625 -7.777 -3.764 1 98.25 90 PRO A O 1
ATOM 681 N N . VAL A 1 91 ? -11.797 -6.781 -4.582 1 98.75 91 VAL A N 1
ATOM 682 C CA . VAL A 1 91 ? -12.5 -5.602 -5.078 1 98.75 91 VAL A CA 1
ATOM 683 C C . VAL A 1 91 ? -12.633 -5.676 -6.598 1 98.75 91 VAL A C 1
ATOM 685 O O . VAL A 1 91 ? -11.648 -5.914 -7.301 1 98.75 91 VAL A O 1
ATOM 688 N N . ARG A 1 92 ? -13.812 -5.484 -7.125 1 98.12 92 ARG A N 1
ATOM 689 C CA . ARG A 1 92 ? -14.07 -5.551 -8.562 1 98.12 92 ARG A CA 1
ATOM 690 C C . ARG A 1 92 ? -14.133 -4.152 -9.164 1 98.12 92 ARG A C 1
ATOM 692 O O . ARG A 1 92 ? -14.312 -3.166 -8.453 1 98.12 92 ARG A O 1
ATOM 699 N N . PHE A 1 93 ? -13.922 -4.18 -10.469 1 98.25 93 PHE A N 1
ATOM 700 C CA . PHE A 1 93 ? -14.086 -2.912 -11.172 1 98.25 93 PHE A CA 1
ATOM 701 C C . PHE A 1 93 ? -15.508 -2.381 -10.992 1 98.25 93 PHE A C 1
ATOM 703 O O . PHE A 1 93 ? -16.469 -3.133 -11.109 1 98.25 93 PHE A O 1
ATOM 710 N N . GLY A 1 94 ? -15.586 -1.097 -10.617 1 98.56 94 GLY A N 1
ATOM 711 C CA . GLY A 1 94 ? -16.891 -0.484 -10.414 1 98.56 94 GLY A CA 1
ATOM 712 C C . GLY A 1 94 ? -17.312 -0.451 -8.961 1 98.56 94 GLY A C 1
ATOM 713 O O . GLY A 1 94 ? -18.25 0.268 -8.594 1 98.56 94 GLY A O 1
ATOM 714 N N . ASP A 1 95 ? -16.672 -1.218 -8.102 1 98.81 95 ASP A N 1
ATOM 715 C CA . ASP A 1 95 ? -16.953 -1.105 -6.676 1 98.81 95 ASP A CA 1
ATOM 716 C C . ASP A 1 95 ? -16.641 0.294 -6.156 1 98.81 95 ASP A C 1
ATOM 718 O O . ASP A 1 95 ? -15.625 0.884 -6.535 1 98.81 95 ASP A O 1
ATOM 722 N N . THR A 1 96 ? -17.5 0.812 -5.371 1 98.94 96 THR A N 1
ATOM 723 C CA . THR A 1 96 ? -17.188 2.025 -4.625 1 98.94 96 THR A CA 1
ATOM 724 C C . THR A 1 96 ? -16.656 1.686 -3.238 1 98.94 96 THR A C 1
ATOM 726 O O . THR A 1 96 ? -17.312 0.98 -2.469 1 98.94 96 THR A O 1
ATOM 729 N N . ILE A 1 97 ? -15.477 2.191 -2.943 1 98.94 97 ILE A N 1
ATOM 7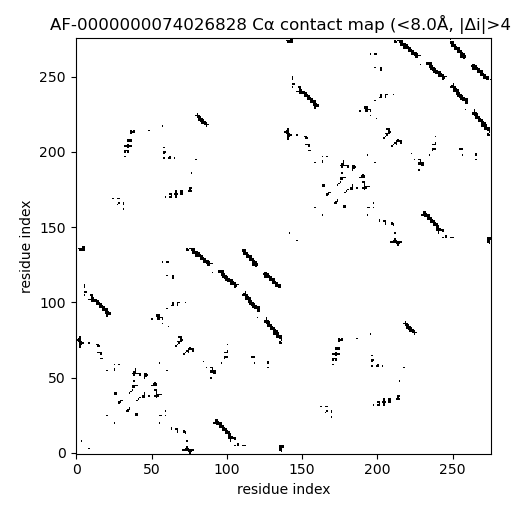30 C CA . ILE A 1 97 ? -14.797 1.83 -1.702 1 98.94 97 ILE A CA 1
ATOM 731 C C . ILE A 1 97 ? -14.719 3.049 -0.785 1 98.94 97 ILE A C 1
ATOM 733 O O . ILE A 1 97 ? -14.273 4.121 -1.203 1 98.94 97 ILE A O 1
ATOM 737 N N . LYS A 1 98 ? -15.18 2.891 0.386 1 98.94 98 LYS A N 1
ATOM 738 C CA . LYS A 1 98 ? -14.984 3.863 1.455 1 98.94 98 LYS A CA 1
ATOM 739 C C . LYS A 1 98 ? -13.82 3.461 2.355 1 98.94 98 LYS A C 1
ATOM 741 O O . LYS A 1 98 ? -13.883 2.443 3.049 1 98.94 98 LYS A O 1
ATOM 746 N N . ALA A 1 99 ? -12.789 4.219 2.346 1 98.94 99 ALA A N 1
ATOM 747 C CA . ALA A 1 99 ? -11.688 4.059 3.291 1 98.94 99 ALA A CA 1
ATOM 748 C C . ALA A 1 99 ? -11.875 4.957 4.512 1 98.94 99 ALA A C 1
ATOM 750 O O . ALA A 1 99 ? -12.109 6.16 4.375 1 98.94 99 ALA A O 1
ATOM 751 N N . GLU A 1 100 ? -11.727 4.363 5.633 1 98.94 100 GLU A N 1
ATOM 752 C CA . GLU A 1 100 ? -11.953 5.109 6.867 1 98.94 100 GLU A CA 1
ATOM 753 C C . GLU A 1 100 ? -10.812 4.891 7.859 1 98.94 100 GLU A C 1
ATOM 755 O O . GLU A 1 100 ? -10.281 3.783 7.965 1 98.94 100 GLU A O 1
ATOM 760 N N . ALA A 1 101 ? -10.469 5.938 8.547 1 98.94 101 ALA A N 1
ATOM 761 C CA . ALA A 1 101 ? -9.508 5.883 9.648 1 98.94 101 ALA A CA 1
ATOM 762 C C . ALA A 1 101 ? -10.125 6.395 10.945 1 98.94 101 ALA A C 1
ATOM 764 O O . ALA A 1 101 ? -10.859 7.387 10.938 1 98.94 101 ALA A O 1
ATOM 765 N N . GLU A 1 102 ? -9.852 5.668 11.969 1 98.94 102 GLU A N 1
ATOM 766 C CA . GLU A 1 102 ? -10.336 6.035 13.297 1 98.94 102 GLU A CA 1
ATOM 767 C C . GLU A 1 102 ? -9.203 6.012 14.32 1 98.94 102 GLU A C 1
ATOM 769 O O . GLU A 1 102 ? -8.5 5.008 14.445 1 98.94 102 GLU A O 1
ATOM 774 N N . VAL A 1 103 ? -9.078 7.062 15.094 1 98.94 103 VAL A N 1
ATOM 775 C CA . VAL A 1 103 ? -8.023 7.141 16.094 1 98.94 103 VAL A CA 1
ATOM 776 C C . VAL A 1 103 ? -8.289 6.141 17.219 1 98.94 103 VAL A C 1
ATOM 778 O O . VAL A 1 103 ? -9.328 6.207 17.875 1 98.94 103 VAL A O 1
ATOM 781 N N . LEU A 1 104 ? -7.355 5.297 17.406 1 98.81 104 LEU A N 1
ATOM 782 C CA . LEU A 1 104 ? -7.492 4.238 18.391 1 98.81 104 LEU A CA 1
ATOM 783 C C . LEU A 1 104 ? -6.648 4.535 19.625 1 98.81 104 LEU A C 1
ATOM 785 O O . LEU A 1 104 ? -7.066 4.246 20.75 1 98.81 104 LEU A O 1
ATOM 789 N N . GLU A 1 105 ? -5.461 4.977 19.406 1 98.69 105 GLU A N 1
ATOM 790 C CA . GLU A 1 105 ? -4.484 5.234 20.453 1 98.69 105 GLU A CA 1
ATOM 791 C C . GLU A 1 105 ? -3.725 6.531 20.188 1 98.69 105 GLU A C 1
ATOM 793 O O . GLU A 1 105 ? -3.52 6.918 19.047 1 98.69 105 GLU A O 1
ATOM 798 N N . LYS A 1 106 ? -3.346 7.141 21.312 1 97.94 106 LYS A N 1
ATOM 799 C CA . LYS A 1 106 ? -2.574 8.375 21.25 1 97.94 106 LYS A CA 1
ATOM 800 C C . LYS A 1 106 ? -1.395 8.336 22.219 1 97.94 106 LYS A C 1
ATOM 802 O O . LYS A 1 106 ? -1.56 8 23.391 1 97.94 106 LYS A O 1
ATOM 807 N N . ASN A 1 107 ? -0.263 8.531 21.734 1 98.25 107 ASN A N 1
ATOM 808 C CA . ASN A 1 107 ? 0.944 8.734 22.516 1 98.25 107 ASN A CA 1
ATOM 809 C C . ASN A 1 107 ? 1.502 10.148 22.344 1 98.25 107 ASN A C 1
ATOM 811 O O . ASN A 1 107 ? 2.328 10.383 21.453 1 98.25 107 ASN A O 1
ATOM 815 N N . GLU A 1 108 ? 1.147 11.039 23.141 1 97.38 108 GLU A N 1
ATOM 816 C CA . GLU A 1 108 ? 1.488 12.453 23 1 97.38 108 GLU A CA 1
ATOM 817 C C . GLU A 1 108 ? 2.988 12.68 23.172 1 97.38 108 GLU A C 1
ATOM 819 O O . GLU A 1 108 ? 3.58 13.5 22.469 1 97.38 108 GLU A O 1
ATOM 824 N N . GLU A 1 109 ? 3.533 11.961 24.125 1 97.38 109 GLU A N 1
ATOM 825 C CA . GLU A 1 109 ? 4.961 12.117 24.391 1 97.38 109 GLU A CA 1
ATOM 826 C C . GLU A 1 109 ? 5.789 11.828 23.141 1 97.38 109 GLU A C 1
ATOM 828 O O . GLU A 1 109 ? 6.758 12.531 22.859 1 97.38 109 GLU A O 1
ATOM 833 N N . ARG A 1 110 ? 5.332 10.906 22.422 1 97.5 110 ARG A N 1
ATOM 834 C CA . ARG A 1 110 ? 6.094 10.508 21.25 1 97.5 110 ARG A CA 1
ATOM 835 C C . ARG A 1 110 ? 5.508 11.125 19.984 1 97.5 110 ARG A C 1
ATOM 837 O O . ARG A 1 110 ? 5.969 10.844 18.875 1 97.5 110 ARG A O 1
ATOM 844 N N . ASN A 1 111 ? 4.461 11.875 20.094 1 98.38 111 ASN A N 1
ATOM 845 C CA . ASN A 1 111 ? 3.73 12.438 18.969 1 98.38 111 ASN A CA 1
ATOM 846 C C . ASN A 1 111 ? 3.33 11.359 17.953 1 98.38 111 ASN A C 1
ATOM 848 O O . ASN A 1 111 ? 3.609 11.484 16.766 1 98.38 111 ASN A O 1
ATOM 852 N N . ARG A 1 112 ? 2.732 10.305 18.469 1 98.69 112 ARG A N 1
ATOM 853 C CA . ARG A 1 112 ? 2.336 9.172 17.625 1 98.69 112 ARG A CA 1
ATOM 854 C C . ARG A 1 112 ? 0.895 8.766 17.922 1 98.69 112 ARG A C 1
ATOM 856 O O . ARG A 1 112 ? 0.458 8.773 19.078 1 98.69 112 ARG A O 1
ATOM 863 N N . ILE A 1 113 ? 0.229 8.383 16.891 1 98.81 113 ILE A N 1
ATOM 864 C CA . ILE A 1 113 ? -1.104 7.828 17.078 1 98.81 113 ILE A CA 1
ATOM 865 C C . ILE A 1 113 ? -1.263 6.562 16.234 1 98.81 113 ILE A C 1
ATOM 867 O O . ILE A 1 113 ? -0.574 6.387 15.234 1 98.81 113 ILE A O 1
ATOM 871 N N . LYS A 1 114 ? -2.119 5.707 16.688 1 98.94 114 LYS A N 1
ATOM 872 C CA . LYS A 1 114 ? -2.572 4.547 15.93 1 98.94 114 LYS A CA 1
ATOM 873 C C . LYS A 1 114 ? -4.016 4.727 15.469 1 98.94 114 LYS A C 1
ATOM 875 O O . LYS A 1 114 ? -4.859 5.219 16.219 1 98.94 114 LYS A O 1
ATOM 880 N N . LEU A 1 115 ? -4.219 4.367 14.273 1 98.94 115 LEU A N 1
ATOM 881 C CA . LEU A 1 115 ? -5.559 4.465 13.711 1 98.94 115 LEU A CA 1
ATOM 882 C C . LEU A 1 115 ? -6.023 3.115 13.18 1 98.94 115 LEU A C 1
ATOM 884 O O . LEU A 1 115 ? -5.27 2.418 12.5 1 98.94 115 LEU A O 1
ATOM 888 N N . LYS A 1 116 ? -7.238 2.773 13.547 1 98.94 116 LYS A N 1
ATOM 889 C CA . LYS A 1 116 ? -7.898 1.678 12.844 1 98.94 116 LYS A CA 1
ATOM 890 C C . LYS A 1 116 ? -8.258 2.08 11.414 1 98.94 116 LYS A C 1
ATOM 892 O O . LYS A 1 116 ? -8.875 3.125 11.195 1 98.94 116 LYS A O 1
ATOM 897 N N . THR A 1 117 ? -7.918 1.312 10.484 1 98.94 117 THR A N 1
ATOM 898 C CA . THR A 1 117 ? -8.219 1.595 9.086 1 98.94 117 THR A CA 1
ATOM 899 C C . THR A 1 117 ? -9.102 0.501 8.492 1 98.94 117 THR A C 1
ATOM 901 O O . THR A 1 117 ? -8.852 -0.688 8.695 1 98.94 117 THR A O 1
ATOM 904 N N . THR A 1 118 ? -10.141 0.908 7.812 1 98.94 118 THR A N 1
ATOM 905 C CA . THR A 1 118 ? -11.102 -0.025 7.234 1 98.94 118 THR A CA 1
ATOM 906 C C . THR A 1 118 ? -11.562 0.456 5.859 1 98.94 118 THR A C 1
ATOM 908 O O . THR A 1 118 ? -11.859 1.638 5.68 1 98.94 118 THR A O 1
ATOM 911 N N . CYS A 1 119 ? -11.578 -0.439 4.906 1 98.94 119 CYS A N 1
ATOM 912 C CA . CYS A 1 119 ? -12.18 -0.174 3.605 1 98.94 119 CYS A CA 1
ATOM 913 C C . CYS A 1 119 ? -13.422 -1.036 3.396 1 98.94 119 CYS A C 1
ATOM 915 O O . CYS A 1 119 ? -13.367 -2.258 3.543 1 98.94 119 CYS A O 1
ATOM 917 N N . THR A 1 120 ? -14.484 -0.396 3.057 1 98.94 120 THR A N 1
ATOM 918 C CA . THR A 1 120 ? -15.766 -1.062 2.854 1 98.94 120 THR A CA 1
ATOM 919 C C . THR A 1 120 ? -16.312 -0.759 1.463 1 98.94 120 THR A C 1
ATOM 921 O O . THR A 1 120 ? -16.172 0.359 0.964 1 98.94 120 THR A O 1
ATOM 924 N N . ASN A 1 121 ? -16.938 -1.773 0.83 1 98.88 121 ASN A N 1
ATOM 925 C CA . ASN A 1 121 ? -17.547 -1.517 -0.474 1 98.88 121 ASN A CA 1
ATOM 926 C C . ASN A 1 121 ? -18.969 -0.988 -0.338 1 98.88 121 ASN A C 1
ATOM 928 O O . ASN A 1 121 ? -19.453 -0.768 0.775 1 98.88 121 ASN A O 1
ATOM 932 N N . GLN A 1 122 ? -19.672 -0.771 -1.473 1 98.69 122 GLN A N 1
ATOM 933 C CA . GLN A 1 122 ? -20.984 -0.139 -1.501 1 98.69 122 GLN A CA 1
ATOM 934 C C . GLN A 1 122 ? -22.047 -1.029 -0.845 1 98.69 122 GLN A C 1
ATOM 936 O O . GLN A 1 122 ? -23.141 -0.565 -0.508 1 98.69 122 GLN A O 1
ATOM 941 N N . GLU A 1 123 ? -21.75 -2.281 -0.652 1 98.56 123 GLU A N 1
ATOM 942 C CA . GLU A 1 123 ? -22.688 -3.217 -0.026 1 98.56 123 GLU A CA 1
ATOM 943 C C . GLU A 1 123 ? -22.422 -3.334 1.473 1 98.56 123 GLU A C 1
ATOM 945 O O . GLU A 1 123 ? -23.047 -4.152 2.154 1 98.56 123 GLU A O 1
ATOM 950 N N . GLY A 1 124 ? -21.469 -2.619 1.921 1 98.62 124 GLY A N 1
ATOM 951 C CA . GLY A 1 124 ? -21.156 -2.623 3.342 1 98.62 124 GLY A CA 1
ATOM 952 C C . GLY A 1 124 ? -20.219 -3.742 3.746 1 98.62 124 GLY A C 1
ATOM 953 O O . GLY A 1 124 ? -20.016 -3.992 4.938 1 98.62 124 GLY A O 1
ATOM 954 N N . VAL A 1 125 ? -19.641 -4.402 2.791 1 98.81 125 VAL A N 1
ATOM 955 C CA . VAL A 1 125 ? -18.719 -5.496 3.062 1 98.81 125 VAL A CA 1
ATOM 956 C C . VAL A 1 125 ? -17.312 -4.938 3.283 1 98.81 125 VAL A C 1
ATOM 958 O O . VAL A 1 125 ? -16.812 -4.145 2.477 1 98.81 125 VAL A O 1
ATOM 961 N N . VAL A 1 126 ? -16.625 -5.312 4.434 1 98.94 126 VAL A N 1
ATOM 962 C CA . VAL A 1 126 ? -15.25 -4.918 4.676 1 98.94 126 VAL A CA 1
ATOM 963 C C . VAL A 1 126 ? -14.32 -5.691 3.742 1 98.94 126 VAL A C 1
ATOM 965 O O . VAL A 1 126 ? -14.273 -6.922 3.783 1 98.94 126 VAL A O 1
ATOM 968 N N . VAL A 1 127 ? -13.562 -4.965 2.943 1 98.94 127 VAL A N 1
ATOM 969 C CA . VAL A 1 127 ? -12.719 -5.633 1.956 1 98.94 127 VAL A CA 1
ATOM 970 C C . VAL A 1 127 ? -11.258 -5.578 2.4 1 98.94 127 VAL A C 1
ATOM 972 O O . VAL A 1 127 ? -10.43 -6.348 1.912 1 98.94 127 VAL A O 1
ATOM 975 N N . LEU A 1 128 ? -10.922 -4.676 3.201 1 98.88 128 LEU A N 1
ATOM 976 C CA . LEU A 1 128 ? -9.578 -4.441 3.711 1 98.88 128 LEU A CA 1
ATOM 977 C C . LEU A 1 128 ? -9.625 -3.807 5.098 1 98.88 128 LEU A C 1
ATOM 979 O O . LEU A 1 128 ? -10.445 -2.926 5.355 1 98.88 128 LEU A O 1
ATOM 983 N N . GLU A 1 129 ? -8.75 -4.188 5.973 1 98.94 129 GLU A N 1
ATOM 984 C CA . GLU A 1 129 ? -8.664 -3.57 7.293 1 98.94 129 GLU A CA 1
ATOM 985 C C . GLU A 1 129 ? -7.242 -3.611 7.836 1 98.94 129 GLU A C 1
ATOM 987 O O . GLU A 1 129 ? -6.375 -4.289 7.273 1 98.94 129 GLU A O 1
ATOM 992 N N . GLY A 1 130 ? -7.012 -2.871 8.945 1 98.81 130 GLY A N 1
ATOM 993 C CA . GLY A 1 130 ? -5.688 -2.85 9.547 1 98.81 130 GLY A CA 1
ATOM 994 C C . GLY A 1 130 ? -5.504 -1.725 10.547 1 98.81 130 GLY A C 1
ATOM 995 O O . GLY A 1 130 ? -6.48 -1.232 11.117 1 98.81 130 GLY A O 1
ATOM 996 N N . ILE A 1 131 ? -4.207 -1.454 10.805 1 98.94 131 ILE A N 1
ATOM 997 C CA . ILE A 1 131 ? -3.812 -0.404 11.734 1 98.94 131 ILE A CA 1
ATOM 998 C C . ILE A 1 131 ? -2.684 0.428 11.133 1 98.94 131 ILE A C 1
ATOM 1000 O O . ILE A 1 131 ? -1.701 -0.12 10.633 1 98.94 131 ILE A O 1
ATOM 1004 N N . ALA A 1 132 ? -2.875 1.661 11.172 1 98.94 132 ALA A N 1
ATOM 1005 C CA . ALA A 1 132 ? -1.82 2.59 10.773 1 98.94 132 ALA A CA 1
ATOM 1006 C C . ALA A 1 132 ? -1.168 3.234 11.992 1 98.94 132 ALA A C 1
ATOM 1008 O O . ALA A 1 132 ? -1.843 3.531 12.984 1 98.94 132 ALA A O 1
ATOM 1009 N N . THR A 1 133 ? 0.078 3.42 11.961 1 98.94 133 THR A N 1
ATOM 1010 C CA . THR A 1 133 ? 0.829 4.234 12.906 1 98.94 133 THR A CA 1
ATOM 1011 C C . THR A 1 133 ? 1.409 5.469 12.227 1 98.94 133 THR A C 1
ATOM 1013 O O . THR A 1 133 ? 2.129 5.352 11.227 1 98.94 133 THR A O 1
ATOM 1016 N N . VAL A 1 134 ? 1.081 6.625 12.797 1 98.75 134 VAL A N 1
ATOM 1017 C CA . VAL A 1 134 ? 1.537 7.84 12.125 1 98.75 134 VAL A CA 1
ATOM 1018 C C . VAL A 1 134 ? 1.999 8.859 13.164 1 98.75 134 VAL A C 1
ATOM 1020 O O . VAL A 1 134 ? 1.688 8.727 14.352 1 98.75 134 VAL A O 1
ATOM 1023 N N . MET A 1 135 ? 2.777 9.805 12.703 1 98.12 135 MET A N 1
ATOM 1024 C CA . MET A 1 135 ? 3.098 11.016 13.453 1 98.12 135 MET A CA 1
ATOM 1025 C C . MET A 1 135 ? 2.354 12.219 12.883 1 98.12 135 MET A C 1
ATOM 1027 O O . MET A 1 135 ? 2.613 12.641 11.758 1 98.12 135 MET A O 1
ATOM 1031 N N . PRO A 1 136 ? 1.423 12.742 13.68 1 97.81 136 PRO A N 1
ATOM 1032 C CA . PRO A 1 136 ? 0.753 13.953 13.211 1 97.81 136 PRO A CA 1
ATOM 1033 C C . PRO A 1 136 ? 1.708 15.141 13.07 1 97.81 136 PRO A C 1
ATOM 1035 O O . PRO A 1 136 ? 2.82 15.102 13.594 1 97.81 136 PRO A O 1
ATOM 1038 N N . PRO A 1 137 ? 1.256 16.188 12.312 1 94.81 137 PRO A N 1
ATOM 1039 C CA . PRO A 1 137 ? 2.113 17.375 12.203 1 94.81 137 PRO A CA 1
ATOM 1040 C C . PRO A 1 137 ? 2.373 18.031 13.555 1 94.81 137 PRO A C 1
ATOM 1042 O O . PRO A 1 137 ? 1.541 17.953 14.461 1 94.81 137 PRO A O 1
ATOM 1045 N N . LYS A 1 138 ? 3.568 18.641 13.688 1 88 138 LYS A N 1
ATOM 1046 C CA . LYS A 1 138 ? 3.922 19.344 14.914 1 88 138 LYS A CA 1
ATOM 1047 C C . LYS A 1 138 ? 3.447 20.781 14.875 1 88 138 LYS A C 1
ATOM 1049 O O . LYS A 1 138 ? 3.371 21.391 13.805 1 88 138 LYS A O 1
ATOM 1054 N N . MET B 1 1 ? 1.383 -17.703 -17.422 1 71.88 1 MET B N 1
ATOM 1055 C CA . MET B 1 1 ? 2.297 -18.438 -16.562 1 71.88 1 MET B CA 1
ATOM 1056 C C . MET B 1 1 ? 1.854 -18.359 -15.109 1 71.88 1 MET B C 1
ATOM 1058 O O . MET B 1 1 ? 1.451 -17.297 -14.633 1 71.88 1 MET B O 1
ATOM 1062 N N . ILE B 1 2 ? 1.665 -19.484 -14.508 1 86.69 2 ILE B N 1
ATOM 1063 C CA . ILE B 1 2 ? 1.25 -19.594 -13.117 1 86.69 2 ILE B CA 1
ATOM 1064 C C . ILE B 1 2 ? 2.477 -19.562 -12.211 1 86.69 2 ILE B C 1
ATOM 1066 O O . ILE B 1 2 ? 3.543 -20.062 -12.578 1 86.69 2 ILE B O 1
ATOM 1070 N N . GLY B 1 3 ? 2.391 -18.875 -11.102 1 95.31 3 GLY B N 1
ATOM 1071 C CA . GLY B 1 3 ? 3.473 -18.781 -10.133 1 95.31 3 GLY B CA 1
ATOM 1072 C C . GLY B 1 3 ? 3.832 -20.109 -9.5 1 95.31 3 GLY B C 1
ATOM 1073 O O . GLY B 1 3 ? 3.34 -21.156 -9.922 1 95.31 3 GLY B O 1
ATOM 1074 N N . LYS B 1 4 ? 4.746 -20.109 -8.625 1 97.81 4 LYS B N 1
ATOM 1075 C CA . LYS B 1 4 ? 5.238 -21.312 -7.949 1 97.81 4 LYS B CA 1
ATOM 1076 C C . LYS B 1 4 ? 4.242 -21.797 -6.906 1 97.81 4 LYS B C 1
ATOM 1078 O O . LYS B 1 4 ? 3.762 -21.016 -6.078 1 97.81 4 LYS B O 1
ATOM 1083 N N . LYS B 1 5 ? 3.939 -23.094 -6.914 1 98 5 LYS B N 1
ATOM 1084 C CA . LYS B 1 5 ? 3.166 -23.719 -5.844 1 98 5 LYS B CA 1
ATOM 1085 C C . LYS B 1 5 ? 3.99 -23.844 -4.566 1 98 5 LYS B C 1
ATOM 1087 O O . LYS B 1 5 ? 5.219 -23.766 -4.605 1 98 5 LYS B O 1
ATOM 1092 N N . ILE B 1 6 ? 3.33 -24.031 -3.549 1 98 6 ILE B N 1
ATOM 1093 C CA . ILE B 1 6 ? 4.016 -24.016 -2.262 1 98 6 ILE B CA 1
ATOM 1094 C C . ILE B 1 6 ? 5.07 -25.125 -2.234 1 98 6 ILE B C 1
ATOM 1096 O O . ILE B 1 6 ? 6.137 -24.969 -1.636 1 98 6 ILE B O 1
ATOM 1100 N N . ALA B 1 7 ? 4.844 -26.203 -2.867 1 97.69 7 ALA B N 1
ATOM 1101 C CA . ALA B 1 7 ? 5.777 -27.328 -2.889 1 97.69 7 ALA B CA 1
ATOM 1102 C C . ALA B 1 7 ? 7.074 -26.953 -3.6 1 97.69 7 ALA B C 1
ATOM 1104 O O . ALA B 1 7 ? 8.109 -27.578 -3.383 1 97.69 7 ALA B O 1
ATOM 1105 N N . GLU B 1 8 ? 7.027 -25.922 -4.406 1 98.12 8 GLU B N 1
ATOM 1106 C CA . GLU B 1 8 ? 8.18 -25.516 -5.203 1 98.12 8 GLU B CA 1
ATOM 1107 C C . GLU B 1 8 ? 8.953 -24.391 -4.508 1 98.12 8 GLU B C 1
ATOM 1109 O O . GLU B 1 8 ? 9.984 -23.938 -5.012 1 98.12 8 GLU B O 1
ATOM 1114 N N . LEU B 1 9 ? 8.461 -23.922 -3.443 1 98.38 9 LEU B N 1
ATOM 1115 C CA . LEU B 1 9 ? 9.078 -22.812 -2.705 1 98.38 9 LEU B CA 1
ATOM 1116 C C . LEU B 1 9 ? 9.922 -23.344 -1.547 1 98.38 9 LEU B C 1
ATOM 1118 O O . LEU B 1 9 ? 9.531 -24.312 -0.885 1 98.38 9 LEU B O 1
ATOM 1122 N N . ASN B 1 10 ? 11 -22.734 -1.311 1 98.5 10 ASN B N 1
ATOM 1123 C CA . ASN B 1 10 ? 11.859 -23.047 -0.174 1 98.5 10 ASN B CA 1
ATOM 1124 C C . ASN B 1 10 ? 12.141 -21.797 0.671 1 98.5 10 ASN B C 1
ATOM 1126 O O . ASN B 1 10 ? 12.227 -20.688 0.144 1 98.5 10 ASN B O 1
ATOM 1130 N N . ILE B 1 11 ? 12.258 -22.047 1.962 1 98.56 11 ILE B N 1
ATOM 1131 C CA . ILE B 1 11 ? 12.695 -20.969 2.836 1 98.56 11 ILE B CA 1
ATOM 1132 C C . ILE B 1 11 ? 14.023 -20.391 2.328 1 98.56 11 ILE B C 1
ATOM 1134 O O . ILE B 1 11 ? 14.938 -21.141 1.987 1 98.56 11 ILE B O 1
ATOM 1138 N N . GLY B 1 12 ? 14.102 -19.141 2.166 1 98.69 12 GLY B N 1
ATOM 1139 C CA . GLY B 1 12 ? 15.312 -18.5 1.675 1 98.69 12 GLY B CA 1
ATOM 1140 C C . GLY B 1 12 ? 15.227 -18.094 0.213 1 98.69 12 GLY B C 1
ATOM 1141 O O . GLY B 1 12 ? 16.031 -17.297 -0.269 1 98.69 12 GLY B O 1
ATOM 1142 N N . ASP B 1 13 ? 14.242 -18.656 -0.497 1 98.81 13 ASP B N 1
ATOM 1143 C CA . ASP B 1 13 ? 14.023 -18.219 -1.867 1 98.81 13 ASP B CA 1
ATOM 1144 C C . ASP B 1 13 ? 13.812 -16.703 -1.92 1 98.81 13 ASP B C 1
ATOM 1146 O O . ASP B 1 13 ? 13.141 -16.125 -1.055 1 98.81 13 ASP B O 1
ATOM 1150 N N . LYS B 1 14 ? 14.359 -16.047 -2.996 1 98.75 14 LYS B N 1
ATOM 1151 C CA . LYS B 1 14 ? 14.25 -14.594 -3.135 1 98.75 14 LYS B CA 1
ATOM 1152 C C . LYS B 1 14 ? 13.891 -14.203 -4.566 1 98.75 14 LYS B C 1
ATOM 1154 O O . LYS B 1 14 ? 14.211 -14.938 -5.512 1 98.75 14 LYS B O 1
ATOM 1159 N N . ALA B 1 15 ? 13.297 -13.133 -4.727 1 98.88 15 ALA B N 1
ATOM 1160 C CA . ALA B 1 15 ? 13.078 -12.422 -5.984 1 98.88 15 ALA B CA 1
ATOM 1161 C C . ALA B 1 15 ? 12.984 -10.914 -5.758 1 98.88 15 ALA B C 1
ATOM 1163 O O . ALA B 1 15 ? 12.766 -10.461 -4.633 1 98.88 15 ALA B O 1
ATOM 1164 N N . ASN B 1 16 ? 13.211 -10.172 -6.785 1 98.88 16 ASN B N 1
ATOM 1165 C CA . ASN B 1 16 ? 13.156 -8.727 -6.645 1 98.88 16 ASN B CA 1
ATOM 1166 C C . ASN B 1 16 ? 12.711 -8.047 -7.941 1 98.88 16 ASN B C 1
ATOM 1168 O O . ASN B 1 16 ? 12.68 -8.688 -8.992 1 98.88 16 ASN B O 1
ATOM 1172 N N . PHE B 1 17 ? 12.32 -6.887 -7.828 1 98.81 17 PHE B N 1
ATOM 1173 C CA . PHE B 1 17 ? 11.953 -5.961 -8.891 1 98.81 17 PHE B CA 1
ATOM 1174 C C . PHE B 1 17 ? 12.5 -4.562 -8.609 1 98.81 17 PHE B C 1
ATOM 1176 O O . PHE B 1 17 ? 12.477 -4.105 -7.465 1 98.81 17 PHE B O 1
ATOM 1183 N N . GLU B 1 18 ? 13.023 -3.93 -9.625 1 98.69 18 GLU B N 1
ATOM 1184 C CA . GLU B 1 18 ? 13.648 -2.625 -9.438 1 98.69 18 GLU B CA 1
ATOM 1185 C C . GLU B 1 18 ? 13.125 -1.606 -10.438 1 98.69 18 GLU B C 1
ATOM 1187 O O . GLU B 1 18 ? 12.922 -1.932 -11.609 1 98.69 18 GLU B O 1
ATOM 1192 N N . LYS B 1 19 ? 12.984 -0.397 -9.961 1 98.69 19 LYS B N 1
ATOM 1193 C CA . LYS B 1 19 ? 12.445 0.665 -10.812 1 98.69 19 LYS B CA 1
ATOM 1194 C C . LYS B 1 19 ? 12.852 2.041 -10.289 1 98.69 19 LYS B C 1
ATOM 1196 O O . LYS B 1 19 ? 12.906 2.258 -9.078 1 98.69 19 LYS B O 1
ATOM 1201 N N . THR B 1 20 ? 13.133 2.959 -11.195 1 98.94 20 THR B N 1
ATOM 1202 C CA . THR B 1 20 ? 13.32 4.355 -10.812 1 98.94 20 THR B CA 1
ATOM 1203 C C . THR B 1 20 ? 11.969 5.051 -10.648 1 98.94 20 THR B C 1
ATOM 1205 O O . THR B 1 20 ? 11.109 4.977 -11.531 1 98.94 20 THR B O 1
ATOM 1208 N N . ILE B 1 21 ? 11.797 5.707 -9.539 1 98.88 21 ILE B N 1
ATOM 1209 C CA . ILE B 1 21 ? 10.555 6.414 -9.242 1 98.88 21 ILE B CA 1
ATOM 1210 C C . ILE B 1 21 ? 10.602 7.816 -9.844 1 98.88 21 ILE B C 1
ATOM 1212 O O . ILE B 1 21 ? 11.438 8.641 -9.453 1 98.88 21 ILE B O 1
ATOM 1216 N N . THR B 1 22 ? 9.641 8.062 -10.703 1 98.69 22 THR B N 1
ATOM 1217 C CA . THR B 1 22 ? 9.656 9.336 -11.406 1 98.69 22 THR B CA 1
ATOM 1218 C C . THR B 1 22 ? 8.562 10.266 -10.875 1 98.69 22 THR B C 1
ATOM 1220 O O . THR B 1 22 ? 7.688 9.828 -10.125 1 98.69 22 THR B O 1
ATOM 1223 N N . GLU B 1 23 ? 8.68 11.508 -11.344 1 98.19 23 GLU B N 1
ATOM 1224 C CA . GLU B 1 23 ? 7.625 12.469 -11.016 1 98.19 23 GLU B CA 1
ATOM 1225 C C . GLU B 1 23 ? 6.277 12.023 -11.586 1 98.19 23 GLU B C 1
ATOM 1227 O O . GLU B 1 23 ? 5.238 12.203 -10.945 1 98.19 23 GLU B O 1
ATOM 1232 N N . THR B 1 24 ? 6.316 11.438 -12.781 1 98.31 24 THR B N 1
ATOM 1233 C CA . THR B 1 24 ? 5.098 10.953 -13.414 1 98.31 24 THR B CA 1
ATOM 1234 C C . THR B 1 24 ? 4.449 9.852 -12.57 1 98.31 24 THR B C 1
ATOM 1236 O O . THR B 1 24 ? 3.23 9.844 -12.391 1 98.31 24 THR B O 1
ATOM 1239 N N . ASP B 1 25 ? 5.234 8.945 -12.039 1 98.69 25 ASP B N 1
ATOM 1240 C CA . ASP B 1 25 ? 4.703 7.898 -11.172 1 98.69 25 ASP B CA 1
ATOM 1241 C C . ASP B 1 25 ? 3.928 8.5 -10 1 98.69 25 ASP B C 1
ATOM 1243 O O . ASP B 1 25 ? 2.818 8.055 -9.688 1 98.69 25 ASP B O 1
ATOM 1247 N N . VAL B 1 26 ? 4.535 9.531 -9.375 1 98.69 26 VAL B N 1
ATOM 1248 C CA . VAL B 1 26 ? 3.986 10.133 -8.164 1 98.69 26 VAL B CA 1
ATOM 1249 C C . VAL B 1 26 ? 2.682 10.852 -8.492 1 98.69 26 VAL B C 1
ATOM 1251 O O . VAL B 1 26 ? 1.682 10.695 -7.789 1 98.69 26 VAL B O 1
ATOM 1254 N N . TYR B 1 27 ? 2.658 11.578 -9.57 1 98.38 27 TYR B N 1
ATOM 1255 C CA . TYR B 1 27 ? 1.464 12.336 -9.93 1 98.38 27 TYR B CA 1
ATOM 1256 C C . TYR B 1 27 ? 0.337 11.398 -10.359 1 98.38 27 TYR B C 1
ATOM 1258 O O . TYR B 1 27 ? -0.828 11.633 -10.023 1 98.38 27 TYR B O 1
ATOM 1266 N N . LEU B 1 28 ? 0.666 10.398 -11.172 1 98.56 28 LEU B N 1
ATOM 1267 C CA . LEU B 1 28 ? -0.363 9.438 -11.562 1 98.56 28 LEU B CA 1
ATOM 1268 C C . LEU B 1 28 ? -0.924 8.727 -10.336 1 98.56 28 LEU B C 1
ATOM 1270 O O . LEU B 1 28 ? -2.137 8.531 -10.227 1 98.56 28 LEU B O 1
ATOM 1274 N N . TYR B 1 29 ? -0.02 8.359 -9.414 1 98.81 29 TYR B N 1
ATOM 1275 C CA . TYR B 1 29 ? -0.462 7.699 -8.188 1 98.81 29 TYR B CA 1
ATOM 1276 C C . TYR B 1 29 ? -1.387 8.609 -7.383 1 98.81 29 TYR B C 1
ATOM 1278 O O . TYR B 1 29 ? -2.412 8.156 -6.867 1 98.81 29 TYR B O 1
ATOM 1286 N N . ALA B 1 30 ? -0.999 9.859 -7.297 1 98.5 30 ALA B N 1
ATOM 1287 C CA . ALA B 1 30 ? -1.829 10.844 -6.605 1 98.5 30 ALA B CA 1
ATOM 1288 C C . ALA B 1 30 ? -3.211 10.945 -7.242 1 98.5 30 ALA B C 1
ATOM 1290 O O . ALA B 1 30 ? -4.223 11.023 -6.543 1 98.5 30 ALA B O 1
ATOM 1291 N N . GLY B 1 31 ? -3.205 10.922 -8.555 1 97.94 31 GLY B N 1
ATOM 1292 C CA . GLY B 1 31 ? -4.473 10.977 -9.273 1 97.94 31 GLY B CA 1
ATOM 1293 C C . GLY B 1 31 ? -5.344 9.758 -9.031 1 97.94 31 GLY B C 1
ATOM 1294 O O . GLY B 1 31 ? -6.559 9.883 -8.867 1 97.94 31 GLY B O 1
ATOM 1295 N N . ILE B 1 32 ? -4.781 8.602 -8.977 1 98.44 32 ILE B N 1
ATOM 1296 C CA . ILE B 1 32 ? -5.484 7.34 -8.797 1 98.44 32 ILE B CA 1
ATOM 1297 C C . ILE B 1 32 ? -6.051 7.266 -7.379 1 98.44 32 ILE B C 1
ATOM 1299 O O . ILE B 1 32 ? -7.203 6.875 -7.184 1 98.44 32 ILE B O 1
ATOM 1303 N N . THR B 1 33 ? -5.305 7.68 -6.348 1 98.44 33 THR B N 1
ATOM 1304 C CA . THR B 1 33 ? -5.672 7.426 -4.961 1 98.44 33 THR B CA 1
ATOM 1305 C C . THR B 1 33 ? -6.395 8.633 -4.363 1 98.44 33 THR B C 1
ATOM 1307 O O . THR B 1 33 ? -7.098 8.508 -3.361 1 98.44 33 THR B O 1
ATOM 1310 N N . GLY B 1 34 ? -6.074 9.844 -4.93 1 97.81 34 GLY B N 1
ATOM 1311 C CA . GLY B 1 34 ? -6.594 11.07 -4.344 1 97.81 34 GLY B CA 1
ATOM 1312 C C . GLY B 1 34 ? -5.68 11.656 -3.285 1 97.81 34 GLY B C 1
ATOM 1313 O O . GLY B 1 34 ? -6.02 12.656 -2.648 1 97.81 34 GLY B O 1
ATOM 1314 N N . ASP B 1 35 ? -4.547 11.039 -3.049 1 97.62 35 ASP B N 1
ATOM 1315 C CA . ASP B 1 35 ? -3.602 11.562 -2.068 1 97.62 35 ASP B CA 1
ATOM 1316 C C . ASP B 1 35 ? -2.791 12.719 -2.652 1 97.62 35 ASP B C 1
ATOM 1318 O O . ASP B 1 35 ? -1.67 12.516 -3.125 1 97.62 35 ASP B O 1
ATOM 1322 N N . LEU B 1 36 ? -3.307 13.859 -2.5 1 97 36 LEU B N 1
ATOM 1323 C CA . LEU B 1 36 ? -2.703 15.07 -3.039 1 97 36 LEU B CA 1
ATOM 1324 C C . LEU B 1 36 ? -1.989 15.859 -1.944 1 97 36 LEU B C 1
ATOM 1326 O O . LEU B 1 36 ? -1.946 17.094 -1.984 1 97 36 LEU B O 1
ATOM 1330 N N . ASN B 1 37 ? -1.54 15.156 -0.947 1 96.38 37 ASN B N 1
ATOM 1331 C CA . ASN B 1 37 ? -0.739 15.789 0.092 1 96.38 37 ASN B CA 1
ATOM 1332 C C . ASN B 1 37 ? 0.348 16.688 -0.505 1 96.38 37 ASN B C 1
ATOM 1334 O O . ASN B 1 37 ? 1.104 16.25 -1.376 1 96.38 37 ASN B O 1
ATOM 1338 N N . PRO B 1 38 ? 0.459 17.875 -0.086 1 96.12 38 PRO B N 1
ATOM 1339 C CA . PRO B 1 38 ? 1.448 18.812 -0.645 1 96.12 38 PRO B CA 1
ATOM 1340 C C . PRO B 1 38 ? 2.869 18.25 -0.604 1 96.12 38 PRO B C 1
ATOM 1342 O O . PRO B 1 38 ? 3.699 18.594 -1.446 1 96.12 38 PRO B O 1
ATOM 1345 N N . ALA B 1 39 ? 3.172 17.375 0.306 1 95.62 39 ALA B N 1
ATOM 1346 C CA . ALA B 1 39 ? 4.492 16.75 0.391 1 95.62 39 ALA B CA 1
ATOM 1347 C C . ALA B 1 39 ? 4.84 16.031 -0.904 1 95.62 39 ALA B C 1
ATOM 1349 O O . ALA B 1 39 ? 6.016 15.789 -1.192 1 95.62 39 ALA B O 1
ATOM 1350 N N . HIS B 1 40 ? 3.791 15.703 -1.659 1 97.81 40 HIS B N 1
ATOM 1351 C CA . HIS B 1 40 ? 4.004 14.922 -2.869 1 97.81 40 HIS B CA 1
ATOM 1352 C C . HIS B 1 40 ? 3.865 15.781 -4.117 1 97.81 40 HIS B C 1
ATOM 1354 O O . HIS B 1 40 ? 4.469 15.484 -5.152 1 97.81 40 HIS B O 1
ATOM 1360 N N . ILE B 1 41 ? 3.111 16.922 -4.059 1 97.25 41 ILE B N 1
ATOM 1361 C CA . ILE B 1 41 ? 2.68 17.469 -5.336 1 97.25 41 ILE B CA 1
ATOM 1362 C C . ILE B 1 41 ? 2.902 18.984 -5.344 1 97.25 41 ILE B C 1
ATOM 1364 O O . ILE B 1 41 ? 2.627 19.656 -6.344 1 97.25 41 ILE B O 1
ATOM 1368 N N . ASN B 1 42 ? 3.283 19.578 -4.305 1 97.12 42 ASN B N 1
ATOM 1369 C CA . ASN B 1 42 ? 3.467 21.031 -4.191 1 97.12 42 ASN B CA 1
ATOM 1370 C C . ASN B 1 42 ? 4.891 21.375 -3.777 1 97.12 42 ASN B C 1
ATOM 1372 O O . ASN B 1 42 ? 5.223 21.344 -2.59 1 97.12 42 ASN B O 1
ATOM 1376 N N . GLN B 1 43 ? 5.684 21.844 -4.746 1 96.81 43 GLN B N 1
ATOM 1377 C CA . GLN B 1 43 ? 7.113 22.047 -4.52 1 96.81 43 GLN B CA 1
ATOM 1378 C C . GLN B 1 43 ? 7.355 23.109 -3.453 1 96.81 43 GLN B C 1
ATOM 1380 O O . GLN B 1 43 ? 8.094 22.891 -2.496 1 96.81 43 GLN B O 1
ATOM 1385 N N . PRO B 1 44 ? 6.723 24.312 -3.549 1 96.75 44 PRO B N 1
ATOM 1386 C CA . PRO B 1 44 ? 6.949 25.328 -2.525 1 96.75 44 PRO B CA 1
ATOM 1387 C C . PRO B 1 44 ? 6.562 24.859 -1.125 1 96.75 44 PRO B C 1
ATOM 1389 O O . PRO B 1 44 ? 7.277 25.141 -0.158 1 96.75 44 PRO B O 1
ATOM 1392 N N . ALA B 1 45 ? 5.504 24.172 -1.016 1 94.62 45 ALA B N 1
ATOM 1393 C CA . ALA B 1 45 ? 5.07 23.656 0.282 1 94.62 45 ALA B CA 1
ATOM 1394 C C . ALA B 1 45 ? 6.039 22.594 0.802 1 94.62 45 ALA B C 1
ATOM 1396 O O . ALA B 1 45 ? 6.379 22.578 1.988 1 94.62 45 ALA B O 1
ATOM 1397 N N . ALA B 1 46 ? 6.445 21.719 -0.053 1 94.75 46 ALA B N 1
ATOM 1398 C CA . ALA B 1 46 ? 7.328 20.625 0.329 1 94.75 46 ALA B CA 1
ATOM 1399 C C . ALA B 1 46 ? 8.688 21.141 0.785 1 94.75 46 ALA B C 1
ATOM 1401 O O . ALA B 1 46 ? 9.32 20.547 1.664 1 94.75 46 ALA B O 1
ATOM 1402 N N . GLU B 1 47 ? 9.125 22.219 0.183 1 95.5 47 GLU B N 1
ATOM 1403 C CA . GLU B 1 47 ? 10.406 22.797 0.548 1 95.5 47 GLU B CA 1
ATOM 1404 C C . GLU B 1 47 ? 10.398 23.297 1.99 1 95.5 47 GLU B C 1
ATOM 1406 O O . GLU B 1 47 ? 11.445 23.359 2.637 1 95.5 47 GLU B O 1
ATOM 1411 N N . LYS B 1 48 ? 9.273 23.594 2.486 1 91.81 48 LYS B N 1
ATOM 1412 C CA . LYS B 1 48 ? 9.133 24.094 3.846 1 91.81 48 LYS B CA 1
ATOM 1413 C C . LYS B 1 48 ? 8.961 22.953 4.848 1 91.81 48 LYS B C 1
ATOM 1415 O O . LYS B 1 48 ? 8.992 23.172 6.059 1 91.81 48 LYS B O 1
ATOM 1420 N N . SER B 1 49 ? 8.742 21.781 4.328 1 89.31 49 SER B N 1
ATOM 1421 C CA . SER B 1 49 ? 8.594 20.609 5.191 1 89.31 49 SER B CA 1
ATOM 1422 C C . SER B 1 49 ? 9.945 20.094 5.676 1 89.31 49 SER B C 1
ATOM 1424 O O . SER B 1 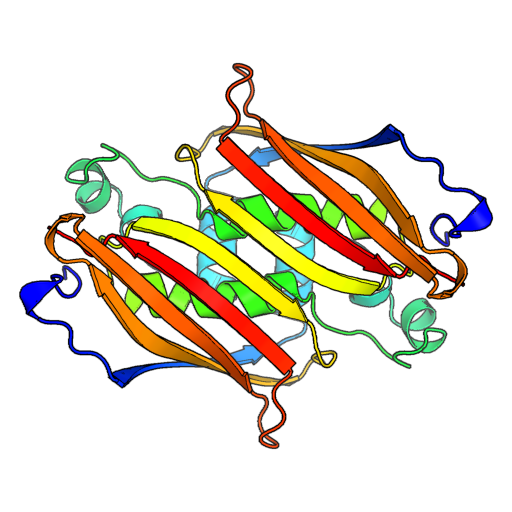49 ? 10.992 20.609 5.262 1 89.31 49 SER B O 1
ATOM 1426 N N . MET B 1 50 ? 9.867 19.125 6.52 1 88.62 50 MET B N 1
ATOM 1427 C CA . MET B 1 50 ? 11.086 18.531 7.055 1 88.62 50 MET B CA 1
ATOM 1428 C C . MET B 1 50 ? 11.859 17.797 5.961 1 88.62 50 MET B C 1
ATOM 1430 O O . MET B 1 50 ? 13.055 17.547 6.102 1 88.62 50 MET B O 1
ATOM 1434 N N . PHE B 1 51 ? 11.195 17.516 4.895 1 93 51 PHE B N 1
ATOM 1435 C CA . PHE B 1 51 ? 11.812 16.75 3.824 1 93 51 PHE B CA 1
ATOM 1436 C C . PHE B 1 51 ? 12.57 17.656 2.869 1 93 51 PHE B C 1
ATOM 1438 O O . PHE B 1 51 ? 13.367 17.188 2.053 1 93 51 PHE B O 1
ATOM 1445 N N . LYS B 1 52 ? 12.312 18.953 2.898 1 95.25 52 LYS B N 1
ATOM 1446 C CA . LYS B 1 52 ? 13 19.984 2.111 1 95.25 52 LYS B CA 1
ATOM 1447 C C . LYS B 1 52 ? 12.867 19.703 0.617 1 95.25 52 LYS B C 1
ATOM 1449 O O . LYS B 1 52 ? 13.82 19.906 -0.141 1 95.25 52 LYS B O 1
ATOM 1454 N N . GLY B 1 53 ? 11.812 19.172 0.19 1 96.38 53 GLY B N 1
ATOM 1455 C CA . GLY B 1 53 ? 11.469 18.828 -1.184 1 96.38 53 GLY B CA 1
ATOM 1456 C C . GLY B 1 53 ? 10.383 17.781 -1.287 1 96.38 53 GLY B C 1
ATOM 1457 O O . GLY B 1 53 ? 10.008 17.172 -0.285 1 96.38 53 GLY B O 1
ATOM 1458 N N . ARG B 1 54 ? 9.891 17.594 -2.473 1 97.56 54 ARG B N 1
ATOM 1459 C CA . ARG B 1 54 ? 8.812 16.625 -2.666 1 97.56 54 ARG B CA 1
ATOM 1460 C C . ARG B 1 54 ? 9.336 15.195 -2.561 1 97.56 54 ARG B C 1
ATOM 1462 O O . ARG B 1 54 ? 10.461 14.906 -2.986 1 97.56 54 ARG B O 1
ATOM 1469 N N . ILE B 1 55 ? 8.523 14.352 -2.043 1 98.25 55 ILE B N 1
ATOM 1470 C CA . ILE B 1 55 ? 8.867 12.945 -1.868 1 98.25 55 ILE B CA 1
ATOM 1471 C C . ILE B 1 55 ? 7.766 12.062 -2.455 1 98.25 55 ILE B C 1
ATOM 1473 O O . ILE B 1 55 ? 6.652 12.539 -2.701 1 98.25 55 ILE B O 1
ATOM 1477 N N . ALA B 1 56 ? 8.094 10.844 -2.744 1 98.69 56 ALA B N 1
ATOM 1478 C CA . ALA B 1 56 ? 7.121 9.875 -3.248 1 98.69 56 ALA B CA 1
ATOM 1479 C C . ALA B 1 56 ? 6.242 9.344 -2.121 1 98.69 56 ALA B C 1
ATOM 1481 O O . ALA B 1 56 ? 6.645 9.344 -0.957 1 98.69 56 ALA B O 1
ATOM 1482 N N . HIS B 1 57 ? 5.055 8.945 -2.477 1 98.56 57 HIS B N 1
ATOM 1483 C CA . HIS B 1 57 ? 4.188 8.281 -1.508 1 98.56 57 HIS B CA 1
ATOM 1484 C C . HIS B 1 57 ? 4.812 6.98 -1.016 1 98.56 57 HIS B C 1
ATOM 1486 O O . HIS B 1 57 ? 5.199 6.129 -1.82 1 98.56 57 HIS B O 1
ATOM 1492 N N . GLY B 1 58 ? 4.82 6.793 0.316 1 98.44 58 GLY B N 1
ATOM 1493 C CA . GLY B 1 58 ? 5.285 5.523 0.844 1 98.44 58 GLY B CA 1
ATOM 1494 C C . GLY B 1 58 ? 4.5 4.336 0.322 1 98.44 58 GLY B C 1
ATOM 1495 O O . GLY B 1 58 ? 5.074 3.293 0.002 1 98.44 58 GLY B O 1
ATOM 1496 N N . MET B 1 59 ? 3.223 4.477 0.243 1 98.5 59 MET B N 1
ATOM 1497 C CA . MET B 1 59 ? 2.35 3.389 -0.193 1 98.5 59 MET B CA 1
ATOM 1498 C C . MET B 1 59 ? 2.545 3.096 -1.677 1 98.5 59 MET B C 1
ATOM 1500 O O . MET B 1 59 ? 2.277 1.983 -2.135 1 98.5 59 MET B O 1
ATOM 1504 N N . LEU B 1 60 ? 2.982 4.086 -2.477 1 98.75 60 LEU B N 1
ATOM 1505 C CA . LEU B 1 60 ? 3.404 3.811 -3.846 1 98.75 60 LEU B CA 1
ATOM 1506 C C . LEU B 1 60 ? 4.574 2.83 -3.867 1 98.75 60 LEU B C 1
ATOM 1508 O O . LEU B 1 60 ? 4.566 1.867 -4.637 1 98.75 60 LEU B O 1
ATOM 1512 N N . ILE B 1 61 ? 5.582 3.035 -3.029 1 98.88 61 ILE B N 1
ATOM 1513 C CA . ILE B 1 61 ? 6.742 2.16 -2.93 1 98.88 61 ILE B CA 1
ATOM 1514 C C . ILE B 1 61 ? 6.301 0.764 -2.494 1 98.88 61 ILE B C 1
ATOM 1516 O O . ILE B 1 61 ? 6.812 -0.24 -2.996 1 98.88 61 ILE B O 1
ATOM 1520 N N . ALA B 1 62 ? 5.336 0.718 -1.563 1 98.75 62 ALA B N 1
ATOM 1521 C CA . ALA B 1 62 ? 4.785 -0.567 -1.141 1 98.75 62 ALA B CA 1
ATOM 1522 C C . ALA B 1 62 ? 4.199 -1.329 -2.326 1 98.75 62 ALA B C 1
ATOM 1524 O O . ALA B 1 62 ? 4.184 -2.562 -2.332 1 98.75 62 ALA B O 1
ATOM 1525 N N . GLY B 1 63 ? 3.719 -0.628 -3.324 1 98.75 63 GLY B N 1
ATOM 1526 C CA . GLY B 1 63 ? 3.191 -1.248 -4.531 1 98.75 63 GLY B CA 1
ATOM 1527 C C . GLY B 1 63 ? 4.219 -2.088 -5.27 1 98.75 63 GLY B C 1
ATOM 1528 O O . GLY B 1 63 ? 3.863 -3.045 -5.957 1 98.75 63 GLY B O 1
ATOM 1529 N N . LEU B 1 64 ? 5.488 -1.759 -5.168 1 98.88 64 LEU B N 1
ATOM 1530 C CA . LEU B 1 64 ? 6.535 -2.547 -5.805 1 98.88 64 LEU B CA 1
ATOM 1531 C C . LEU B 1 64 ? 6.66 -3.918 -5.152 1 98.88 64 LEU B C 1
ATOM 1533 O O . LEU B 1 64 ? 7.027 -4.895 -5.812 1 98.88 64 LEU B O 1
ATOM 1537 N N . ILE B 1 65 ? 6.352 -4.004 -3.885 1 98.75 65 ILE B N 1
ATOM 1538 C CA . ILE B 1 65 ? 6.336 -5.285 -3.188 1 98.75 65 ILE B CA 1
ATOM 1539 C C . ILE B 1 65 ? 5.258 -6.188 -3.787 1 98.75 65 ILE B C 1
ATOM 1541 O O . ILE B 1 65 ? 5.516 -7.355 -4.078 1 98.75 65 ILE B O 1
ATOM 1545 N N . SER B 1 66 ? 4.078 -5.578 -3.916 1 97.81 66 SER B N 1
ATOM 1546 C CA . SER B 1 66 ? 2.996 -6.344 -4.527 1 97.81 66 SER B CA 1
ATOM 1547 C C . SER B 1 66 ? 3.406 -6.891 -5.891 1 97.81 66 SER B C 1
ATOM 1549 O O . SER B 1 66 ? 3.002 -7.988 -6.27 1 97.81 66 SER B O 1
ATOM 1551 N N . THR B 1 67 ? 4.172 -6.129 -6.664 1 98.56 67 THR B N 1
ATOM 1552 C CA . THR B 1 67 ? 4.68 -6.562 -7.961 1 98.56 67 THR B CA 1
ATOM 1553 C C . THR B 1 67 ? 5.551 -7.805 -7.816 1 98.56 67 THR B C 1
ATOM 1555 O O . THR B 1 67 ? 5.383 -8.773 -8.555 1 98.56 67 THR B O 1
ATOM 1558 N N . VAL B 1 68 ? 6.469 -7.809 -6.855 1 98.88 68 VAL B N 1
ATOM 1559 C CA . VAL B 1 68 ? 7.344 -8.953 -6.648 1 98.88 68 VAL B CA 1
ATOM 1560 C C . VAL B 1 68 ? 6.508 -10.188 -6.309 1 98.88 68 VAL B C 1
ATOM 1562 O O . VAL B 1 68 ? 6.703 -11.258 -6.891 1 98.88 68 VAL B O 1
ATOM 1565 N N . LEU B 1 69 ? 5.539 -10.016 -5.422 1 98.5 69 LEU B N 1
ATOM 1566 C CA . LEU B 1 69 ? 4.719 -11.133 -4.957 1 98.5 69 LEU B CA 1
ATOM 1567 C C . LEU B 1 69 ? 3.85 -11.672 -6.09 1 98.5 69 LEU B C 1
ATOM 1569 O O . LEU B 1 69 ? 3.74 -12.891 -6.262 1 98.5 69 LEU B O 1
ATOM 1573 N N . GLY B 1 70 ? 3.26 -10.773 -6.82 1 96.94 70 GLY B N 1
ATOM 1574 C CA . GLY B 1 70 ? 2.273 -11.148 -7.82 1 96.94 70 GLY B CA 1
ATOM 1575 C C . GLY B 1 70 ? 2.893 -11.625 -9.117 1 96.94 70 GLY B C 1
ATOM 1576 O O . GLY B 1 70 ? 2.254 -12.352 -9.891 1 96.94 70 GLY B O 1
ATOM 1577 N N . MET B 1 71 ? 4.18 -11.234 -9.359 1 97.81 71 MET B N 1
ATOM 1578 C CA . MET B 1 71 ? 4.73 -11.508 -10.68 1 97.81 71 MET B CA 1
ATOM 1579 C C . MET B 1 71 ? 5.938 -12.438 -10.586 1 97.81 71 MET B C 1
ATOM 1581 O O . MET B 1 71 ? 6.242 -13.164 -11.531 1 97.81 71 MET B O 1
ATOM 1585 N N . TYR B 1 72 ? 6.605 -12.523 -9.461 1 98.19 72 TYR B N 1
ATOM 1586 C CA . TYR B 1 72 ? 7.91 -13.18 -9.469 1 98.19 72 TYR B CA 1
ATOM 1587 C C . TYR B 1 72 ? 7.984 -14.258 -8.398 1 98.19 72 TYR B C 1
ATOM 1589 O O . TYR B 1 72 ? 8.453 -15.367 -8.656 1 98.19 72 TYR B O 1
ATOM 1597 N N . LEU B 1 73 ? 7.559 -13.977 -7.18 1 98.5 73 LEU B N 1
ATOM 1598 C CA . LEU B 1 73 ? 7.668 -14.898 -6.059 1 98.5 73 LEU B CA 1
ATOM 1599 C C . LEU B 1 73 ? 6.562 -14.648 -5.035 1 98.5 73 LEU B C 1
ATOM 1601 O O . LEU B 1 73 ? 6.605 -13.656 -4.301 1 98.5 73 LEU B O 1
ATOM 1605 N N . PRO B 1 74 ? 5.578 -15.5 -5.027 1 98.25 74 PRO B N 1
ATOM 1606 C CA . PRO B 1 74 ? 5.449 -16.75 -5.77 1 98.25 74 PRO B CA 1
ATOM 1607 C C . PRO B 1 74 ? 5.086 -16.531 -7.238 1 98.25 74 PRO B C 1
ATOM 1609 O O . PRO B 1 74 ? 5.332 -17.406 -8.078 1 98.25 74 PRO B O 1
ATOM 1612 N N . GLY B 1 75 ? 4.465 -15.391 -7.547 1 97.62 75 GLY B N 1
ATOM 1613 C CA . GLY B 1 75 ? 4.105 -15.117 -8.93 1 97.62 75 GLY B CA 1
ATOM 1614 C C . GLY B 1 75 ? 2.613 -15.188 -9.188 1 97.62 75 GLY B C 1
ATOM 1615 O O . GLY B 1 75 ? 1.817 -15.188 -8.242 1 97.62 75 GLY B O 1
ATOM 1616 N N . PRO B 1 76 ? 2.197 -15.148 -10.516 1 96.44 76 PRO B N 1
ATOM 1617 C CA . PRO B 1 76 ? 0.777 -15.086 -10.867 1 96.44 76 PRO B CA 1
ATOM 1618 C C . PRO B 1 76 ? -0.048 -16.172 -10.188 1 96.44 76 PRO B C 1
ATOM 1620 O O . PRO B 1 76 ? 0.371 -17.344 -10.148 1 96.44 76 PRO B O 1
ATOM 1623 N N . GLY B 1 77 ? -1.188 -15.781 -9.688 1 95 77 GLY B N 1
ATOM 1624 C CA . GLY B 1 77 ? -2.043 -16.688 -8.945 1 95 77 GLY B CA 1
ATOM 1625 C C . GLY B 1 77 ? -1.919 -16.531 -7.438 1 95 77 GLY B C 1
ATOM 1626 O O . GLY B 1 77 ? -2.707 -17.109 -6.684 1 95 77 GLY B O 1
ATOM 1627 N N . THR B 1 78 ? -0.97 -15.766 -7.02 1 96.69 78 THR B N 1
ATOM 1628 C CA . THR B 1 78 ? -0.746 -15.523 -5.598 1 96.69 78 THR B CA 1
ATOM 1629 C C . THR B 1 78 ? -1.884 -14.695 -5.004 1 96.69 78 THR B C 1
ATOM 1631 O O . THR B 1 78 ? -2.316 -13.711 -5.602 1 96.69 78 THR B O 1
ATOM 1634 N N . ILE B 1 79 ? -2.33 -15.125 -3.848 1 96.06 79 ILE B N 1
ATOM 1635 C CA . ILE B 1 79 ? -3.33 -14.367 -3.102 1 96.06 79 ILE B CA 1
ATOM 1636 C C . ILE B 1 79 ? -2.66 -13.625 -1.949 1 96.06 79 ILE B C 1
ATOM 1638 O O . ILE B 1 79 ? -1.979 -14.234 -1.12 1 96.06 79 ILE B O 1
ATOM 1642 N N . TYR B 1 80 ? -2.854 -12.398 -2.014 1 97.75 80 TYR B N 1
ATOM 1643 C CA . TYR B 1 80 ? -2.305 -11.508 -0.99 1 97.75 80 TYR B CA 1
ATOM 1644 C C . TYR B 1 80 ? -3.203 -11.477 0.241 1 97.75 80 TYR B C 1
ATOM 1646 O O . TYR B 1 80 ? -4.328 -10.977 0.185 1 97.75 80 TYR B O 1
ATOM 1654 N N . LEU B 1 81 ? -2.719 -11.969 1.432 1 98.5 81 LEU B N 1
ATOM 1655 C CA . LEU B 1 81 ? -3.541 -12.062 2.633 1 98.5 81 LEU B CA 1
ATOM 1656 C C . LEU B 1 81 ? -3.289 -10.883 3.559 1 98.5 81 LEU B C 1
ATOM 1658 O O . LEU B 1 81 ? -4.219 -10.359 4.18 1 98.5 81 LEU B O 1
ATOM 1662 N N . GLY B 1 82 ? -2.061 -10.516 3.68 1 98.88 82 GLY B N 1
ATOM 1663 C CA . GLY B 1 82 ? -1.732 -9.422 4.578 1 98.88 82 GLY B CA 1
ATOM 1664 C C . GLY B 1 82 ? -0.349 -8.844 4.34 1 98.88 82 GLY B C 1
ATOM 1665 O O . GLY B 1 82 ? 0.492 -9.484 3.703 1 98.88 82 GLY B O 1
ATOM 1666 N N . GLN B 1 83 ? -0.095 -7.672 4.891 1 98.94 83 GLN B N 1
ATOM 1667 C CA . GLN B 1 83 ? 1.178 -6.969 4.766 1 98.94 83 GLN B CA 1
ATOM 1668 C C . GLN B 1 83 ? 1.419 -6.055 5.965 1 98.94 83 GLN B C 1
ATOM 1670 O O . GLN B 1 83 ? 0.558 -5.246 6.316 1 98.94 83 GLN B O 1
ATOM 1675 N N . GLU B 1 84 ? 2.531 -6.238 6.551 1 98.88 84 GLU B N 1
ATOM 1676 C CA . GLU B 1 84 ? 3.059 -5.277 7.516 1 98.88 84 GLU B CA 1
ATOM 1677 C C . GLU B 1 84 ? 4.152 -4.41 6.891 1 98.88 84 GLU B C 1
ATOM 1679 O O . GLU B 1 84 ? 5.074 -4.926 6.258 1 98.88 84 GLU B O 1
ATOM 1684 N N . LEU B 1 85 ? 4.008 -3.135 7.113 1 98.88 85 LEU B N 1
ATOM 1685 C CA . LEU B 1 85 ? 4.957 -2.199 6.52 1 98.88 85 LEU B CA 1
ATOM 1686 C C . LEU B 1 85 ? 5.52 -1.252 7.574 1 98.88 85 LEU B C 1
ATOM 1688 O O . LEU B 1 85 ? 4.785 -0.775 8.438 1 98.88 85 LEU B O 1
ATOM 1692 N N . LYS B 1 86 ? 6.762 -1.003 7.504 1 98.94 86 LYS B N 1
ATOM 1693 C CA . LYS B 1 86 ? 7.438 0.088 8.203 1 98.94 86 LYS B CA 1
ATOM 1694 C C . LYS B 1 86 ? 8.094 1.047 7.215 1 98.94 86 LYS B C 1
ATOM 1696 O O . LYS B 1 86 ? 8.992 0.655 6.465 1 98.94 86 LYS B O 1
ATOM 1701 N N . PHE B 1 87 ? 7.656 2.246 7.242 1 98.75 87 PHE B N 1
ATOM 1702 C CA . PHE B 1 87 ? 8.234 3.289 6.402 1 98.75 87 PHE B CA 1
ATOM 1703 C C . PHE B 1 87 ? 9.406 3.965 7.105 1 98.75 87 PHE B C 1
ATOM 1705 O O . PHE B 1 87 ? 9.219 4.652 8.109 1 98.75 87 PHE B O 1
ATOM 1712 N N . LEU B 1 88 ? 10.594 3.912 6.477 1 98.75 88 LEU B N 1
ATOM 1713 C CA . LEU B 1 88 ? 11.781 4.234 7.258 1 98.75 88 LEU B CA 1
ATOM 1714 C C . LEU B 1 88 ? 12.422 5.523 6.762 1 98.75 88 LEU B C 1
ATOM 1716 O O . LEU B 1 88 ? 12.844 6.359 7.562 1 98.75 88 LEU B O 1
ATOM 1720 N N . VAL B 1 89 ? 12.586 5.625 5.477 1 98.44 89 VAL B N 1
ATOM 1721 C CA . VAL B 1 89 ? 13.281 6.75 4.863 1 98.44 89 VAL B CA 1
ATOM 1722 C C . VAL B 1 89 ? 12.484 7.27 3.67 1 98.44 89 VAL B C 1
ATOM 1724 O O . VAL B 1 89 ? 11.961 6.484 2.879 1 98.44 89 VAL B O 1
ATOM 1727 N N . PRO B 1 90 ? 12.352 8.586 3.551 1 98.25 90 PRO B N 1
ATOM 1728 C CA . PRO B 1 90 ? 11.625 9.102 2.387 1 98.25 90 PRO B CA 1
ATOM 1729 C C . PRO B 1 90 ? 12.297 8.734 1.064 1 98.25 90 PRO B C 1
ATOM 1731 O O . PRO B 1 90 ? 13.523 8.656 0.991 1 98.25 90 PRO B O 1
ATOM 1734 N N . VAL B 1 91 ? 11.484 8.516 0.093 1 98.75 91 VAL B N 1
ATOM 1735 C CA . VAL B 1 91 ? 11.953 8.266 -1.265 1 98.75 91 VAL B CA 1
ATOM 1736 C C . VAL B 1 91 ? 11.789 9.523 -2.113 1 98.75 91 VAL B C 1
ATOM 1738 O O . VAL B 1 91 ? 10.711 10.125 -2.135 1 98.75 91 VAL B O 1
ATOM 1741 N N . ARG B 1 92 ? 12.82 9.93 -2.803 1 98.12 92 ARG B N 1
ATOM 1742 C CA . ARG B 1 92 ? 12.789 11.125 -3.641 1 98.12 92 ARG B CA 1
ATOM 1743 C C . ARG B 1 92 ? 12.594 10.75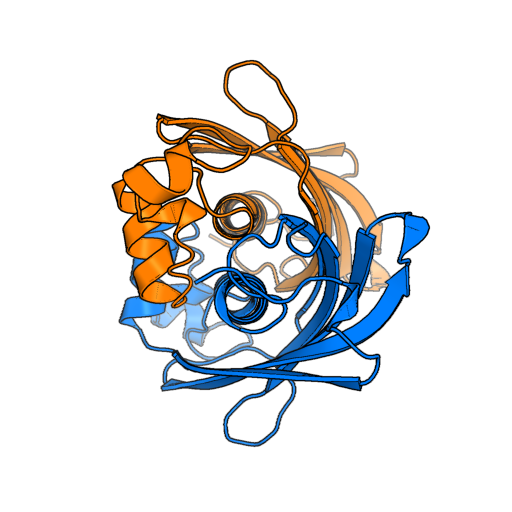8 -5.109 1 98.12 92 ARG B C 1
ATOM 1745 O O . ARG B 1 92 ? 12.812 9.609 -5.504 1 98.12 92 ARG B O 1
ATOM 1752 N N . PHE B 1 93 ? 12.125 11.781 -5.809 1 98.25 93 PHE B N 1
ATOM 1753 C CA . PHE B 1 93 ? 12.023 11.586 -7.25 1 98.25 93 PHE B CA 1
ATOM 1754 C C . PHE B 1 93 ? 13.383 11.258 -7.848 1 98.25 93 PHE B C 1
ATOM 1756 O O . PHE B 1 93 ? 14.383 11.914 -7.523 1 98.25 93 PHE B O 1
ATOM 1763 N N . GLY B 1 94 ? 13.422 10.188 -8.656 1 98.56 94 GLY B N 1
ATOM 1764 C CA . GLY B 1 94 ? 14.672 9.781 -9.273 1 98.56 94 GLY B CA 1
ATOM 1765 C C . GLY B 1 94 ? 15.375 8.656 -8.539 1 98.56 94 GLY B C 1
ATOM 1766 O O . GLY B 1 94 ? 16.281 8.031 -9.078 1 98.56 94 GLY B O 1
ATOM 1767 N N . ASP B 1 95 ? 14.992 8.391 -7.309 1 98.81 95 ASP B N 1
ATOM 1768 C CA . ASP B 1 95 ? 15.547 7.227 -6.617 1 98.81 95 ASP B CA 1
ATOM 1769 C C . ASP B 1 95 ? 15.195 5.934 -7.352 1 98.81 95 ASP B C 1
ATOM 1771 O O . ASP B 1 95 ? 14.07 5.77 -7.832 1 98.81 95 ASP B O 1
ATOM 1775 N N . THR B 1 96 ? 16.141 5.094 -7.469 1 98.94 96 THR B N 1
ATOM 1776 C CA . THR B 1 96 ? 15.867 3.734 -7.926 1 98.94 96 THR B CA 1
ATOM 1777 C C . THR B 1 96 ? 15.656 2.797 -6.742 1 98.94 96 THR B C 1
ATOM 1779 O O . THR B 1 96 ? 16.516 2.688 -5.867 1 98.94 96 THR B O 1
ATOM 1782 N N . ILE B 1 97 ? 14.516 2.135 -6.738 1 98.94 97 ILE B N 1
ATOM 1783 C CA . ILE B 1 97 ? 14.141 1.31 -5.598 1 98.94 97 ILE B CA 1
ATOM 1784 C C . ILE B 1 97 ? 14.125 -0.161 -6.008 1 98.94 97 ILE B C 1
ATOM 1786 O O . ILE B 1 97 ? 13.5 -0.526 -7.004 1 98.94 97 ILE B O 1
ATOM 1790 N N . LYS B 1 98 ? 14.82 -0.939 -5.285 1 98.94 98 LYS B N 1
ATOM 1791 C CA . LYS B 1 98 ? 14.742 -2.393 -5.387 1 98.94 98 LYS B CA 1
ATOM 1792 C C . LYS B 1 98 ? 13.828 -2.971 -4.312 1 98.94 98 LYS B C 1
ATOM 1794 O O . LYS B 1 98 ? 14.125 -2.885 -3.121 1 98.94 98 LYS B O 1
ATOM 1799 N N . ALA B 1 99 ? 12.742 -3.535 -4.715 1 98.94 99 ALA B N 1
ATOM 1800 C CA . ALA B 1 99 ? 11.867 -4.289 -3.814 1 98.94 99 ALA B CA 1
ATOM 1801 C C . ALA B 1 99 ? 12.203 -5.777 -3.846 1 98.94 99 ALA B C 1
ATOM 1803 O O . ALA B 1 99 ? 12.281 -6.379 -4.918 1 98.94 99 ALA B O 1
ATOM 1804 N N . GLU B 1 100 ? 12.359 -6.316 -2.693 1 98.94 100 GLU B N 1
ATOM 1805 C CA . GLU B 1 100 ? 12.742 -7.723 -2.605 1 98.94 100 GLU B CA 1
ATOM 1806 C C . GLU B 1 100 ? 11.844 -8.477 -1.631 1 98.94 100 GLU B C 1
ATOM 1808 O O . GLU B 1 100 ? 11.461 -7.941 -0.592 1 98.94 100 GLU B O 1
ATOM 1813 N N . ALA B 1 101 ? 11.539 -9.688 -1.984 1 98.94 101 ALA B N 1
ATOM 1814 C CA . ALA B 1 101 ? 10.82 -10.617 -1.111 1 98.94 101 ALA B CA 1
ATOM 1815 C C . ALA B 1 101 ? 11.633 -11.891 -0.878 1 98.94 101 ALA B C 1
ATOM 1817 O O . ALA B 1 101 ? 12.25 -12.422 -1.808 1 98.94 101 ALA B O 1
ATOM 1818 N N . GLU B 1 102 ? 11.648 -12.273 0.348 1 98.94 102 GLU B N 1
ATOM 1819 C CA . GLU B 1 102 ? 12.344 -13.492 0.74 1 98.94 102 GLU B CA 1
ATOM 1820 C C . GLU B 1 102 ? 11.445 -14.398 1.58 1 98.94 102 GLU B C 1
ATOM 1822 O O 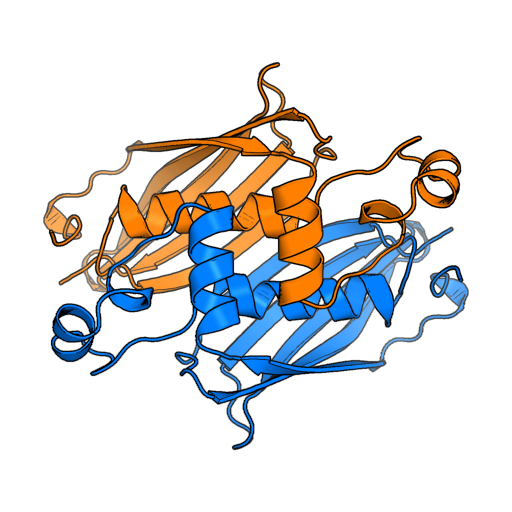. GLU B 1 102 ? 10.883 -13.961 2.586 1 98.94 102 GLU B O 1
ATOM 1827 N N . VAL B 1 103 ? 11.375 -15.664 1.223 1 98.94 103 VAL B N 1
ATOM 1828 C CA . VAL B 1 103 ? 10.531 -16.594 1.955 1 98.94 103 VAL B CA 1
ATOM 1829 C C . VAL B 1 103 ? 11.117 -16.844 3.344 1 98.94 103 VAL B C 1
ATOM 1831 O O . VAL B 1 103 ? 12.25 -17.312 3.471 1 98.94 103 VAL B O 1
ATOM 1834 N N . LEU B 1 104 ? 10.328 -16.578 4.305 1 98.81 104 LEU B N 1
ATOM 1835 C CA . LEU B 1 104 ? 10.758 -16.703 5.691 1 98.81 104 LEU B CA 1
ATOM 1836 C C . LEU B 1 104 ? 10.156 -17.938 6.348 1 98.81 104 LEU B C 1
ATOM 1838 O O . LEU B 1 104 ? 10.812 -18.609 7.152 1 98.81 104 LEU B O 1
ATOM 1842 N N . GLU B 1 105 ? 8.898 -18.141 6.094 1 98.69 105 GLU B N 1
ATOM 1843 C CA . GLU B 1 105 ? 8.133 -19.219 6.699 1 98.69 105 GLU B CA 1
ATOM 1844 C C . GLU B 1 105 ? 7.211 -19.891 5.676 1 98.69 105 GLU B C 1
ATOM 1846 O O . GLU B 1 105 ? 6.742 -19.234 4.742 1 98.69 105 GLU B O 1
ATOM 1851 N N . LYS B 1 106 ? 7.008 -21.172 5.93 1 98 106 LYS B N 1
ATOM 1852 C CA . LYS B 1 106 ? 6.129 -21.969 5.074 1 98 106 LYS B CA 1
ATOM 1853 C C . LYS B 1 106 ? 5.176 -22.812 5.906 1 98 106 LYS B C 1
ATOM 1855 O O . LYS B 1 106 ? 5.609 -23.531 6.816 1 98 106 LYS B O 1
ATOM 1860 N N . ASN B 1 107 ? 3.951 -22.656 5.691 1 98.25 107 ASN B N 1
ATOM 1861 C CA . ASN B 1 107 ? 2.912 -23.531 6.234 1 98.25 107 ASN B CA 1
ATOM 1862 C C . ASN B 1 107 ? 2.189 -24.297 5.129 1 98.25 107 ASN B C 1
ATOM 1864 O O . ASN B 1 107 ? 1.187 -23.812 4.594 1 98.25 107 ASN B O 1
ATOM 1868 N N . GLU B 1 108 ? 2.604 -25.453 4.832 1 97.38 108 GLU B N 1
ATOM 1869 C CA . GLU B 1 108 ? 2.098 -26.219 3.703 1 97.38 108 GLU B CA 1
ATOM 1870 C C . GLU B 1 108 ? 0.645 -26.641 3.922 1 97.38 108 GLU B C 1
ATOM 1872 O O . GLU B 1 108 ? -0.154 -26.641 2.982 1 97.38 108 GLU B O 1
ATOM 1877 N N . GLU B 1 109 ? 0.375 -27 5.164 1 97.38 109 GLU B N 1
ATOM 1878 C CA . GLU B 1 109 ? -0.979 -27.453 5.48 1 97.38 109 GLU B CA 1
ATOM 1879 C C . GLU B 1 109 ? -2.006 -26.375 5.141 1 97.38 109 GLU B C 1
ATOM 1881 O O . GLU B 1 109 ? -3.076 -26.672 4.609 1 97.38 109 GLU B O 1
ATOM 1886 N N . ARG B 1 110 ? -1.61 -25.188 5.355 1 97.5 110 ARG B N 1
ATOM 1887 C CA . ARG B 1 110 ? -2.549 -24.094 5.129 1 97.5 110 ARG B CA 1
ATOM 1888 C C . ARG B 1 110 ? -2.291 -23.422 3.785 1 97.5 110 ARG B C 1
ATOM 1890 O O . A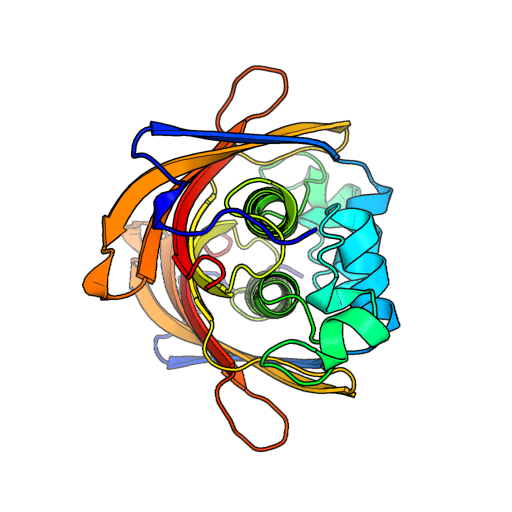RG B 1 110 ? -2.934 -22.422 3.451 1 97.5 110 ARG B O 1
ATOM 1897 N N . ASN B 1 111 ? -1.315 -23.875 3.049 1 98.38 111 ASN B N 1
ATOM 1898 C CA . ASN B 1 111 ? -0.885 -23.25 1.799 1 98.38 111 ASN B CA 1
ATOM 1899 C C . ASN B 1 111 ? -0.586 -21.766 1.979 1 98.38 111 ASN B C 1
ATOM 1901 O O . ASN B 1 111 ? -1.106 -20.938 1.238 1 98.38 111 ASN B O 1
ATOM 1905 N N . ARG B 1 112 ? 0.202 -21.453 2.98 1 98.69 112 ARG B N 1
ATOM 1906 C CA . ARG B 1 112 ? 0.536 -20.078 3.311 1 98.69 112 ARG B CA 1
ATOM 1907 C C . ARG B 1 112 ? 2.037 -19.906 3.516 1 98.69 112 ARG B C 1
ATOM 1909 O O . ARG B 1 112 ? 2.691 -20.781 4.094 1 98.69 112 ARG B O 1
ATOM 1916 N N . ILE B 1 113 ? 2.525 -18.797 3.07 1 98.81 113 ILE B N 1
ATOM 1917 C CA . ILE B 1 113 ? 3.92 -18.484 3.361 1 98.81 113 ILE B CA 1
ATOM 1918 C C . ILE B 1 113 ? 4.035 -17.031 3.832 1 98.81 113 ILE B C 1
ATOM 1920 O O . ILE B 1 113 ? 3.184 -16.203 3.518 1 98.81 113 ILE B O 1
ATOM 1924 N N . LYS B 1 114 ? 5.039 -16.781 4.609 1 98.94 114 LYS B N 1
ATOM 1925 C CA . LYS B 1 114 ? 5.445 -15.43 4.984 1 98.94 114 LYS B CA 1
ATOM 1926 C C . LYS B 1 114 ? 6.742 -15.031 4.289 1 98.94 114 LYS B C 1
ATOM 1928 O O . LYS B 1 114 ? 7.664 -15.844 4.172 1 98.94 114 LYS B O 1
ATOM 1933 N N . LEU B 1 115 ? 6.742 -13.859 3.834 1 98.94 115 LEU B N 1
ATOM 1934 C CA . LEU B 1 115 ? 7.93 -13.344 3.16 1 98.94 115 LEU B CA 1
ATOM 1935 C C . LEU B 1 115 ? 8.414 -12.055 3.822 1 98.94 115 LEU B C 1
ATOM 1937 O O . LEU B 1 115 ? 7.613 -11.172 4.121 1 98.94 115 LEU B O 1
ATOM 1941 N N . LYS B 1 116 ? 9.695 -12.016 4.07 1 98.94 116 LYS B N 1
ATOM 1942 C CA . LYS B 1 116 ? 10.312 -10.734 4.391 1 98.94 116 LYS B CA 1
ATOM 1943 C C . LYS B 1 116 ? 10.352 -9.82 3.17 1 98.94 116 LYS B C 1
ATOM 1945 O O . LYS B 1 116 ? 10.805 -10.219 2.098 1 98.94 116 LYS B O 1
ATOM 1950 N N . THR B 1 117 ? 9.906 -8.656 3.299 1 98.94 117 THR B N 1
ATOM 1951 C CA . THR B 1 117 ? 9.891 -7.699 2.199 1 98.94 117 THR B CA 1
ATOM 1952 C C . THR B 1 117 ? 10.742 -6.477 2.537 1 98.94 117 THR B C 1
ATOM 1954 O O . THR B 1 117 ? 10.656 -5.941 3.645 1 98.94 117 THR B O 1
ATOM 1957 N N . THR B 1 118 ? 11.586 -6.082 1.618 1 98.94 118 THR B N 1
ATOM 1958 C CA . THR B 1 118 ? 12.5 -4.965 1.824 1 98.94 118 THR B CA 1
ATOM 1959 C C . THR B 1 118 ? 12.625 -4.129 0.553 1 98.94 118 THR B C 1
ATOM 1961 O O . THR B 1 118 ? 12.766 -4.676 -0.543 1 98.94 118 THR B O 1
ATOM 1964 N N . CYS B 1 119 ? 12.539 -2.838 0.7 1 98.94 119 CYS B N 1
ATOM 1965 C CA . CYS B 1 119 ? 12.844 -1.914 -0.387 1 98.94 119 CYS B CA 1
ATOM 1966 C C . CYS B 1 119 ? 14.094 -1.101 -0.077 1 98.94 119 CYS B C 1
ATOM 1968 O O . CYS B 1 119 ? 14.188 -0.478 0.982 1 98.94 119 CYS B O 1
ATOM 1970 N N . THR B 1 120 ? 15 -1.113 -1 1 98.94 120 THR B N 1
ATOM 1971 C CA . THR B 1 120 ? 16.266 -0.414 -0.85 1 98.94 120 THR B CA 1
ATOM 1972 C C . THR B 1 120 ? 16.5 0.55 -2.01 1 98.94 120 THR B C 1
ATOM 1974 O O . THR B 1 120 ? 16.141 0.249 -3.152 1 98.94 1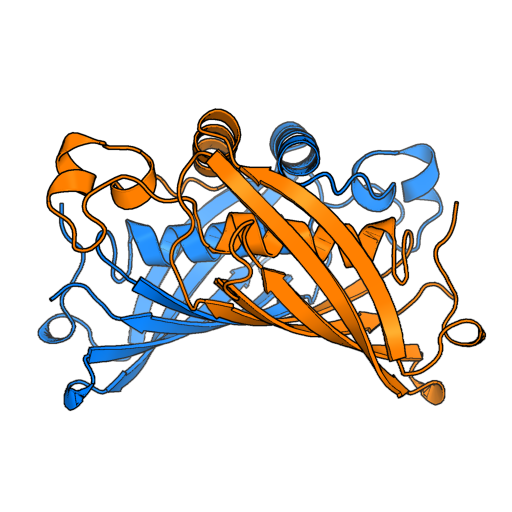20 THR B O 1
ATOM 1977 N N . ASN B 1 121 ? 17.078 1.722 -1.696 1 98.88 121 ASN B N 1
ATOM 1978 C CA . ASN B 1 121 ? 17.391 2.65 -2.781 1 98.88 121 ASN B CA 1
ATOM 1979 C C . ASN B 1 121 ? 18.75 2.363 -3.398 1 98.88 121 ASN B C 1
ATOM 1981 O O . ASN B 1 121 ? 19.422 1.4 -3.018 1 98.88 121 ASN B O 1
ATOM 1985 N N . GLN B 1 122 ? 19.203 3.199 -4.379 1 98.69 122 GLN B N 1
ATOM 1986 C CA . GLN B 1 122 ? 20.422 2.971 -5.152 1 98.69 122 GLN B CA 1
ATOM 1987 C C . GLN B 1 122 ? 21.672 3.102 -4.277 1 98.69 122 GLN B C 1
ATOM 1989 O O . GLN B 1 122 ? 22.75 2.668 -4.664 1 98.69 122 GLN B O 1
ATOM 1994 N N . GLU B 1 123 ? 21.531 3.678 -3.117 1 98.56 123 GLU B N 1
ATOM 1995 C CA . GLU B 1 123 ? 22.656 3.846 -2.199 1 98.56 123 GLU B CA 1
ATOM 1996 C C . GLU B 1 123 ? 22.703 2.713 -1.178 1 98.56 123 GLU B C 1
ATOM 1998 O O . GLU B 1 123 ? 23.531 2.73 -0.265 1 98.56 123 GLU B O 1
ATOM 2003 N N . GLY B 1 124 ? 21.781 1.835 -1.293 1 98.62 124 GLY B N 1
ATOM 2004 C CA . GLY B 1 124 ? 21.766 0.688 -0.399 1 98.62 124 GLY B CA 1
ATOM 2005 C C . GLY B 1 124 ? 21.047 0.957 0.903 1 98.62 124 GLY B C 1
ATOM 2006 O O . GLY B 1 124 ? 21.094 0.148 1.832 1 98.62 124 GLY B O 1
ATOM 2007 N N . VAL B 1 125 ? 20.359 2.062 0.982 1 98.81 125 VAL B N 1
ATOM 2008 C CA . VAL B 1 125 ? 19.609 2.418 2.186 1 98.81 125 VAL B CA 1
ATOM 2009 C C . VAL B 1 125 ? 18.234 1.762 2.152 1 98.81 125 VAL B C 1
ATOM 2011 O O . VAL B 1 125 ? 17.516 1.86 1.154 1 98.81 125 VAL B O 1
ATOM 2014 N N . VAL B 1 126 ? 17.844 1.011 3.25 1 98.94 126 VAL B N 1
ATOM 2015 C CA . VAL B 1 126 ? 16.5 0.443 3.355 1 98.94 126 VAL B CA 1
ATOM 2016 C C . VAL B 1 126 ? 15.484 1.556 3.602 1 98.94 126 VAL B C 1
ATOM 2018 O O . VAL B 1 126 ? 15.562 2.266 4.605 1 98.94 126 VAL B O 1
ATOM 2021 N N . VAL B 1 127 ? 14.523 1.669 2.713 1 98.94 127 VAL B N 1
ATOM 2022 C CA . VAL B 1 127 ? 13.57 2.768 2.826 1 98.94 127 VAL B CA 1
ATOM 2023 C C . VAL B 1 127 ? 12.234 2.24 3.336 1 98.94 127 VAL B C 1
ATOM 2025 O O . VAL B 1 127 ? 11.398 3.01 3.824 1 98.94 127 VAL B O 1
ATOM 2028 N N . LEU B 1 128 ? 11.969 1.029 3.154 1 98.88 128 LEU B N 1
ATOM 2029 C CA . LEU B 1 128 ? 10.734 0.353 3.535 1 98.88 128 LEU B CA 1
ATOM 2030 C C . LEU B 1 128 ? 10.992 -1.121 3.832 1 98.88 128 LEU B C 1
ATOM 2032 O O . LEU B 1 128 ? 11.75 -1.778 3.119 1 98.88 128 LEU B O 1
ATOM 2036 N N . GLU B 1 129 ? 10.359 -1.663 4.828 1 98.94 129 GLU B N 1
ATOM 2037 C CA . GLU B 1 129 ? 10.477 -3.088 5.121 1 98.94 129 GLU B CA 1
ATOM 2038 C C . GLU B 1 129 ? 9.203 -3.631 5.754 1 98.94 129 GLU B C 1
ATOM 2040 O O . GLU B 1 129 ? 8.312 -2.863 6.133 1 98.94 129 GLU B O 1
ATOM 2045 N N . GLY B 1 130 ? 9.117 -4.98 5.867 1 98.81 130 GLY B N 1
ATOM 2046 C CA . GLY B 1 130 ? 7.945 -5.598 6.465 1 98.81 130 GLY B CA 1
ATOM 2047 C C . GLY B 1 130 ? 7.852 -7.086 6.199 1 98.81 130 GLY B C 1
ATOM 2048 O O . GLY B 1 130 ? 8.867 -7.742 5.945 1 98.81 130 GLY B O 1
ATOM 2049 N N . ILE B 1 131 ? 6.617 -7.582 6.402 1 98.94 131 ILE B N 1
ATOM 2050 C CA . ILE B 1 131 ? 6.316 -9 6.199 1 98.94 131 ILE B CA 1
ATOM 2051 C C . ILE B 1 131 ? 5.016 -9.141 5.414 1 98.94 131 ILE B C 1
ATOM 2053 O O . ILE B 1 131 ? 4.008 -8.508 5.75 1 98.94 131 ILE B O 1
ATOM 2057 N N . ALA B 1 132 ? 5.086 -9.898 4.422 1 98.94 132 ALA B N 1
ATOM 2058 C CA . ALA B 1 132 ? 3.887 -10.258 3.668 1 98.94 132 ALA B CA 1
ATOM 2059 C C . ALA B 1 132 ? 3.426 -11.672 4.004 1 98.94 132 ALA B C 1
ATOM 2061 O O . ALA B 1 132 ? 4.25 -12.562 4.215 1 98.94 132 ALA B O 1
ATOM 2062 N N . THR B 1 133 ? 2.191 -11.875 4.09 1 98.94 133 THR B N 1
ATOM 2063 C CA . THR B 1 133 ? 1.566 -13.195 4.152 1 98.94 133 THR B CA 1
ATOM 2064 C C . THR B 1 133 ? 0.743 -13.461 2.896 1 98.94 133 THR B C 1
ATOM 2066 O O . THR B 1 133 ? -0.142 -12.68 2.547 1 98.94 133 THR B O 1
ATOM 2069 N N . VAL B 1 134 ? 1.054 -14.594 2.254 1 98.75 134 VAL B N 1
ATOM 2070 C CA . VAL B 1 134 ? 0.357 -14.852 0.999 1 98.75 134 VAL B CA 1
ATOM 2071 C C . VAL B 1 134 ? 0.01 -16.328 0.896 1 98.75 134 VAL B C 1
ATOM 2073 O O . VAL B 1 134 ? 0.557 -17.156 1.632 1 98.75 134 VAL B O 1
ATOM 2076 N N . MET B 1 135 ? -0.931 -16.609 0.033 1 98.19 135 MET B N 1
ATOM 2077 C CA . MET B 1 135 ? -1.218 -17.969 -0.423 1 98.19 135 MET B CA 1
ATOM 2078 C C . MET B 1 135 ? -0.724 -18.188 -1.85 1 98.19 135 MET B C 1
ATOM 2080 O O . MET B 1 135 ? -1.247 -17.578 -2.787 1 98.19 135 MET B O 1
ATOM 2084 N N . PRO B 1 136 ? 0.285 -19.047 -1.981 1 97.81 136 PRO B N 1
ATOM 2085 C CA . PRO B 1 136 ? 0.722 -19.344 -3.346 1 97.81 136 PRO B CA 1
ATOM 2086 C C . PRO B 1 136 ? -0.355 -20.047 -4.164 1 97.81 136 PRO B C 1
ATOM 2088 O O . PRO B 1 136 ? -1.326 -20.562 -3.604 1 97.81 136 PRO B O 1
ATOM 2091 N N . PRO B 1 137 ? -0.169 -20.047 -5.508 1 94.81 137 PRO B N 1
ATOM 2092 C CA . PRO B 1 137 ? -1.145 -20.766 -6.332 1 94.81 137 PRO B CA 1
ATOM 2093 C C . PRO B 1 137 ? -1.195 -22.266 -6.016 1 94.81 137 PRO B C 1
ATOM 2095 O O . PRO B 1 137 ? -0.195 -22.844 -5.582 1 94.81 137 PRO B O 1
ATOM 2098 N N . LYS B 1 138 ? -2.393 -22.844 -6.18 1 88 138 LYS B N 1
ATOM 2099 C CA . LYS B 1 138 ? -2.561 -24.281 -5.945 1 88 138 LYS B CA 1
ATOM 2100 C C . LYS B 1 138 ? -2.244 -25.078 -7.207 1 88 138 LYS B C 1
ATOM 2102 O O . LYS B 1 138 ? -2.432 -24.594 -8.32 1 88 138 LYS B O 1
#

Nearest PDB structures (foldseek):
  5cpg-assembly1_B  TM=9.596E-01  e=7.636E-18  Pseudomonas aeruginosa
  1iq6-assembly1_A  TM=9.712E-01  e=1.810E-15  Aeromonas caviae
  3k67-assembly1_A  TM=9.458E-01  e=6.802E-14  Archaeoglobus fulgidus
  4ffu-assembly2_K  TM=8.507E-01  e=4.815E-13  Sinorhizobium meliloti 1021
  4ffu-assembly1_D  TM=8.466E-01  e=1.209E-12  Sinorhizobium meliloti 1021

Secondary structure (DSSP, 8-state):
-----GGG--TT-EEEEEEE--HHHHHHHHHHH----HHHH-HHHHHTSTTSS-B--HHHHHHHHHHIIIIISS-TT-EEEEEEEEE-SPPBTT-EEEEEEEEEEEETTTTEEEEEEEEE-TTS-EEEEEEEEEE---/-----GGG--TT-EEEEEEE--HHHHHHHHHHH----HHHH-HHHHHTSTTSS-B--HHHHHHHHHHIIIIISS-TT-EEEEEEEEE-SPPBTT-EEEEEEEEEEEETTTTEEEEEEEEE-TTS-EEEEEEEEEE---